Protein AF-0000000080692211 (afdb_homodimer)

Organism: NCBI:txid629263

Nearest PDB structures (foldseek):
  3l2h-assembly1_D  TM=8.563E-01  e=6.854E-12  Acidithiobacillus ferrooxidans ATCC 23270
  3i7d-assembly1_A  TM=8.107E-01  e=9.737E-11  Ruegeria pomeroyi DSS-3
  6a55-assembly1_B  TM=8.257E-01  e=5.007E-07  Candidatus Pelagibacter ubique HTCC1062
  3cew-assembly1_A  TM=8.025E-01  e=4.184E-06  Bacteroides fragilis NCTC 9343
  1rc6-assembly1_A  TM=5.832E-01  e=1.390E-04  Escherichia coli

Structure (mmCIF, N/CA/C/O backbone):
data_AF-0000000080692211-model_v1
#
loop_
_entity.id
_entity.type
_entity.pdbx_description
1 polymer 'Auxin-binding protein, putative'
#
loop_
_atom_site.group_PDB
_atom_site.id
_atom_site.type_symbol
_atom_site.label_atom_id
_atom_site.label_alt_id
_atom_site.label_comp_id
_atom_site.label_asym_id
_atom_site.label_entity_id
_atom_site.label_seq_id
_atom_site.pdbx_PDB_ins_code
_atom_site.Cartn_x
_atom_site.Cartn_y
_atom_site.Cartn_z
_atom_site.occupancy
_atom_site.B_iso_or_equiv
_atom_site.auth_seq_id
_atom_site.auth_comp_id
_atom_site.auth_asym_id
_atom_site.auth_atom_id
_atom_site.pdbx_PDB_model_num
ATOM 1 N N . MET A 1 1 ? 6.441 -4.324 -28.719 1 80.69 1 MET A N 1
ATOM 2 C CA . MET A 1 1 ? 5.27 -4.637 -27.906 1 80.69 1 MET A CA 1
ATOM 3 C C . MET A 1 1 ? 3.992 -4.531 -28.734 1 80.69 1 MET A C 1
ATOM 5 O O . MET A 1 1 ? 3.82 -3.582 -29.5 1 80.69 1 MET A O 1
ATOM 9 N N . ASN A 1 2 ? 3.127 -5.59 -28.719 1 91.44 2 ASN A N 1
ATOM 10 C CA . ASN A 1 2 ? 1.852 -5.543 -29.422 1 91.44 2 ASN A CA 1
ATOM 11 C C . ASN A 1 2 ? 0.869 -4.59 -28.734 1 91.44 2 ASN A C 1
ATOM 13 O O . ASN A 1 2 ? 1.17 -4.031 -27.688 1 91.44 2 ASN A O 1
ATOM 17 N N . GLU A 1 3 ? -0.172 -4.34 -29.406 1 94.38 3 GLU A N 1
ATOM 18 C CA . GLU A 1 3 ? -1.145 -3.354 -28.953 1 94.38 3 GLU A CA 1
ATOM 19 C C . GLU A 1 3 ? -1.708 -3.729 -27.578 1 94.38 3 GLU A C 1
ATOM 21 O O . GLU A 1 3 ? -1.864 -2.869 -26.703 1 94.38 3 GLU A O 1
ATOM 26 N N . ARG A 1 4 ? -2.004 -4.934 -27.422 1 94.88 4 ARG A N 1
ATOM 27 C CA . ARG A 1 4 ? -2.553 -5.402 -26.141 1 94.88 4 ARG A CA 1
ATOM 28 C C . ARG A 1 4 ? -1.554 -5.195 -25.016 1 94.88 4 ARG A C 1
ATOM 30 O O . ARG A 1 4 ? -1.924 -4.738 -23.922 1 94.88 4 ARG A O 1
ATOM 37 N N . ALA A 1 5 ? -0.307 -5.527 -25.203 1 95.69 5 ALA A N 1
ATOM 38 C CA . ALA A 1 5 ? 0.752 -5.332 -24.219 1 95.69 5 ALA A CA 1
ATOM 39 C C . ALA A 1 5 ? 0.902 -3.854 -23.875 1 95.69 5 ALA A C 1
ATOM 41 O O . ALA A 1 5 ? 1.098 -3.508 -22.703 1 95.69 5 ALA A O 1
ATOM 42 N N . ARG A 1 6 ? 0.84 -2.998 -24.859 1 95.62 6 ARG A N 1
ATOM 43 C CA . ARG A 1 6 ? 0.954 -1.563 -24.625 1 95.62 6 ARG A CA 1
ATOM 44 C C . ARG A 1 6 ? -0.213 -1.056 -23.781 1 95.62 6 ARG A C 1
ATOM 46 O O . ARG A 1 6 ? -0.026 -0.227 -22.891 1 95.62 6 ARG A O 1
ATOM 53 N N . GLU A 1 7 ? -1.383 -1.553 -24.094 1 96.56 7 GLU A N 1
ATOM 54 C CA . GLU A 1 7 ? -2.564 -1.175 -23.328 1 96.56 7 GLU A CA 1
ATOM 55 C C . GLU A 1 7 ? -2.438 -1.616 -21.875 1 96.56 7 GLU A C 1
ATOM 57 O O . GLU A 1 7 ? -2.74 -0.848 -20.953 1 96.56 7 GLU A O 1
ATOM 62 N N . LEU A 1 8 ? -1.991 -2.842 -21.672 1 97.62 8 LEU A N 1
ATOM 63 C CA . LEU A 1 8 ? -1.802 -3.352 -20.328 1 97.62 8 LEU A CA 1
ATOM 64 C C . LEU A 1 8 ? -0.76 -2.529 -19.578 1 97.62 8 LEU A C 1
ATOM 66 O O . LEU A 1 8 ? -0.968 -2.168 -18.422 1 97.62 8 LEU A O 1
ATOM 70 N N . ALA A 1 9 ? 0.341 -2.25 -20.234 1 97.81 9 ALA A N 1
ATOM 71 C CA . ALA A 1 9 ? 1.382 -1.437 -19.609 1 97.81 9 ALA A CA 1
ATOM 72 C C . ALA A 1 9 ? 0.839 -0.069 -19.203 1 97.81 9 ALA A C 1
ATOM 74 O O . ALA A 1 9 ? 1.131 0.423 -18.125 1 97.81 9 ALA A O 1
ATOM 75 N N . SER A 1 10 ? 0.05 0.559 -20.047 1 96.88 10 SER A N 1
ATOM 76 C CA . SER A 1 10 ? -0.502 1.881 -19.781 1 96.88 10 SER A CA 1
ATOM 77 C C . SER A 1 10 ? -1.453 1.847 -18.578 1 96.88 10 SER A C 1
ATOM 79 O O . SER A 1 10 ? -1.594 2.84 -17.859 1 96.88 10 SER A O 1
ATOM 81 N N . ARG A 1 11 ? -2.021 0.719 -18.297 1 97.31 11 ARG A N 1
ATOM 82 C CA . ARG A 1 11 ? -3.02 0.608 -17.234 1 97.31 11 ARG A CA 1
ATOM 83 C C . ARG A 1 11 ? -2.379 0.169 -15.922 1 97.31 11 ARG A C 1
ATOM 85 O O . ARG A 1 11 ? -2.943 0.385 -14.852 1 97.31 11 ARG A O 1
ATOM 92 N N . LEU A 1 12 ? -1.167 -0.413 -16.031 1 98.62 12 LEU A N 1
ATOM 93 C CA . LEU A 1 12 ? -0.733 -1.138 -14.836 1 98.62 12 LEU A CA 1
ATOM 94 C C . LEU A 1 12 ? 0.615 -0.62 -14.344 1 98.62 12 LEU A C 1
ATOM 96 O O . LEU A 1 12 ? 1.022 -0.907 -13.219 1 98.62 12 LEU A O 1
ATOM 100 N N . ILE A 1 13 ? 1.346 0.118 -15.203 1 98.69 13 ILE A N 1
ATOM 101 C CA . ILE A 1 13 ? 2.729 0.421 -14.852 1 98.69 13 ILE A CA 1
ATOM 102 C C . ILE A 1 13 ? 2.961 1.929 -14.914 1 98.69 13 ILE A C 1
ATOM 104 O O . ILE A 1 13 ? 2.586 2.58 -15.891 1 98.69 13 ILE A O 1
ATOM 108 N N . ARG A 1 14 ? 3.514 2.471 -13.859 1 98.69 14 ARG A N 1
ATOM 109 C CA . ARG A 1 14 ? 4.09 3.811 -13.812 1 98.69 14 ARG A CA 1
ATOM 110 C C . ARG A 1 14 ? 5.527 3.775 -13.305 1 98.69 14 ARG A C 1
ATOM 112 O O . ARG A 1 14 ? 5.875 2.936 -12.477 1 98.69 14 ARG A O 1
ATOM 119 N N . ASN A 1 15 ? 6.336 4.652 -13.773 1 98.75 15 ASN A N 1
ATOM 120 C CA . ASN A 1 15 ? 7.711 4.75 -13.289 1 98.75 15 ASN A CA 1
ATOM 121 C C . ASN A 1 15 ? 7.945 6.055 -12.531 1 98.75 15 ASN A C 1
ATOM 123 O O . ASN A 1 15 ? 7.805 7.141 -13.094 1 98.75 15 ASN A O 1
ATOM 127 N N . PHE A 1 16 ? 8.398 5.945 -11.219 1 98.44 16 PHE A N 1
ATOM 128 C CA . PHE A 1 16 ? 8.477 7.137 -10.383 1 98.44 16 PHE A CA 1
ATOM 129 C C . PHE A 1 16 ? 9.719 7.953 -10.719 1 98.44 16 PHE A C 1
ATOM 131 O O . PHE A 1 16 ? 9.852 9.094 -10.273 1 98.44 16 PHE A O 1
ATOM 138 N N . ASN A 1 17 ? 10.617 7.422 -11.5 1 97.94 17 ASN A N 1
ATOM 139 C CA . ASN A 1 17 ? 11.758 8.203 -11.969 1 97.94 17 ASN A CA 1
ATOM 140 C C . ASN A 1 17 ? 11.398 9.016 -13.219 1 97.94 17 ASN A C 1
ATOM 142 O O . ASN A 1 17 ? 12.125 9.938 -13.586 1 97.94 17 ASN A O 1
ATOM 146 N N . GLU A 1 18 ? 10.305 8.641 -13.859 1 97.5 18 GLU A N 1
ATOM 147 C CA . GLU A 1 18 ? 10.008 9.234 -15.156 1 97.5 18 GLU A CA 1
ATOM 148 C C . GLU A 1 18 ? 8.742 10.078 -15.102 1 97.5 18 GLU A C 1
ATOM 150 O O . GLU A 1 18 ? 8.469 10.859 -16.016 1 97.5 18 GLU A O 1
ATOM 155 N N . ALA A 1 19 ? 8 9.922 -14.023 1 97.31 19 ALA A N 1
ATOM 156 C CA . ALA A 1 19 ? 6.754 10.672 -13.906 1 97.31 19 ALA A CA 1
ATOM 157 C C . ALA A 1 19 ? 7.016 12.172 -13.836 1 97.31 19 ALA A C 1
ATOM 159 O O . ALA A 1 19 ? 7.895 12.617 -13.094 1 97.31 19 ALA A O 1
ATOM 160 N N . PRO A 1 20 ? 6.273 12.938 -14.609 1 97.44 20 PRO A N 1
ATOM 161 C CA . PRO A 1 20 ? 6.434 14.391 -14.492 1 97.44 20 PRO A CA 1
ATOM 162 C C . PRO A 1 20 ? 6.031 14.922 -13.125 1 97.44 20 PRO A C 1
ATOM 164 O O . PRO A 1 20 ? 4.914 14.664 -12.656 1 97.44 20 PRO A O 1
ATOM 167 N N . LEU A 1 21 ? 6.906 15.68 -12.562 1 98.19 21 LEU A N 1
ATOM 168 C CA . LEU A 1 21 ? 6.672 16.172 -11.211 1 98.19 21 LEU A CA 1
ATOM 169 C C . LEU A 1 21 ? 6.105 17.594 -11.242 1 98.19 21 LEU A C 1
ATOM 171 O O . LEU A 1 21 ? 6.523 18.406 -12.062 1 98.19 21 LEU A O 1
ATOM 175 N N . GLU A 1 22 ? 5.172 17.828 -10.398 1 98.12 22 GLU A N 1
ATOM 176 C CA . GLU A 1 22 ? 4.688 19.188 -10.156 1 98.12 22 GLU A CA 1
ATOM 177 C C . GLU A 1 22 ? 5.348 19.797 -8.922 1 98.12 22 GLU A C 1
ATOM 179 O O . GLU A 1 22 ? 5.32 19.203 -7.84 1 98.12 22 GLU A O 1
ATOM 184 N N . HIS A 1 23 ? 5.914 20.953 -9.094 1 98.31 23 HIS A N 1
ATOM 185 C CA . HIS A 1 23 ? 6.645 21.641 -8.031 1 98.31 23 HIS A CA 1
ATOM 186 C C . HIS A 1 23 ? 5.738 22.609 -7.281 1 98.31 23 HIS A C 1
ATOM 188 O O . HIS A 1 23 ? 5.062 23.438 -7.898 1 98.31 23 HIS A O 1
ATOM 194 N N . GLU A 1 24 ? 5.66 22.5 -6.023 1 97.69 24 GLU A N 1
ATOM 195 C CA . GLU A 1 24 ? 4.848 23.375 -5.184 1 97.69 24 GLU A CA 1
ATOM 196 C C . GLU A 1 24 ? 5.68 24 -4.07 1 97.69 24 GLU A C 1
ATOM 198 O O . GLU A 1 24 ? 6.465 23.312 -3.41 1 97.69 24 GLU A O 1
ATOM 203 N N . VAL A 1 25 ? 5.516 25.297 -3.854 1 98.06 25 VAL A N 1
ATOM 204 C CA . VAL A 1 25 ? 6.191 26.031 -2.787 1 98.06 25 VAL A CA 1
ATOM 205 C C . VAL A 1 25 ? 5.172 26.844 -1.993 1 98.06 25 VAL A C 1
ATOM 207 O O . VAL A 1 25 ? 4.332 27.547 -2.574 1 98.06 25 VAL A O 1
ATOM 210 N N . ARG A 1 26 ? 5.168 26.688 -0.782 1 97.06 26 ARG A N 1
ATOM 211 C CA . ARG A 1 26 ? 4.473 27.547 0.177 1 97.06 26 ARG A CA 1
ATOM 212 C C . ARG A 1 26 ? 5.395 27.953 1.322 1 97.06 26 ARG A C 1
ATOM 214 O O . ARG A 1 26 ? 5.414 27.297 2.371 1 97.06 26 ARG A O 1
ATOM 221 N N . GLU A 1 27 ? 6.02 29.062 1.184 1 96 27 GLU A N 1
ATOM 222 C CA . GLU A 1 27 ? 7.012 29.516 2.154 1 96 27 GLU A CA 1
ATOM 223 C C . GLU A 1 27 ? 6.371 29.781 3.516 1 96 27 GLU A C 1
ATOM 225 O O . GLU A 1 27 ? 5.207 30.172 3.594 1 96 27 GLU A O 1
ATOM 230 N N . PRO A 1 28 ? 7.086 29.453 4.594 1 96.94 28 PRO A N 1
ATOM 231 C CA . PRO A 1 28 ? 8.508 29.109 4.648 1 96.94 28 PRO A CA 1
ATOM 232 C C . PRO A 1 28 ? 8.75 27.609 4.781 1 96.94 28 PRO A C 1
ATOM 234 O O . PRO A 1 28 ? 9.883 27.141 4.613 1 96.94 28 PRO A O 1
ATOM 237 N N . LEU A 1 29 ? 7.777 26.812 4.91 1 97.62 29 LEU A N 1
ATOM 238 C CA . LEU A 1 29 ? 8.055 25.484 5.445 1 97.62 29 LEU A CA 1
ATOM 239 C C . LEU A 1 29 ? 7.758 24.406 4.41 1 97.62 29 LEU A C 1
ATOM 241 O O . LEU A 1 29 ? 8.164 23.266 4.57 1 97.62 29 LEU A O 1
ATOM 245 N N . TYR A 1 30 ? 7.117 24.797 3.322 1 98.25 30 TYR A N 1
ATOM 246 C CA . TYR A 1 30 ? 6.668 23.75 2.406 1 98.25 30 TYR A CA 1
ATOM 247 C C . TYR A 1 30 ? 7.293 23.938 1.028 1 98.25 30 TYR A C 1
ATOM 249 O O . TYR A 1 30 ? 7.266 25.031 0.464 1 98.25 30 TYR A O 1
ATOM 257 N N . GLU A 1 31 ? 7.863 22.891 0.549 1 98.69 31 GLU A N 1
ATOM 258 C CA . GLU A 1 31 ? 8.422 22.828 -0.8 1 98.69 31 GLU A CA 1
ATOM 259 C C . GLU A 1 31 ? 8.672 21.375 -1.231 1 98.69 31 GLU A C 1
ATOM 261 O O . GLU A 1 31 ? 9.445 20.672 -0.594 1 98.69 31 GLU A O 1
ATOM 266 N N . SER A 1 32 ? 7.977 20.984 -2.258 1 98.5 32 SER A N 1
ATOM 267 C CA . SER A 1 32 ? 8.141 19.609 -2.758 1 98.5 32 SER A CA 1
ATOM 268 C C . SER A 1 32 ? 7.777 19.531 -4.238 1 98.5 32 SER A C 1
ATOM 270 O O . SER A 1 32 ? 7.141 20.422 -4.785 1 98.5 32 SER A O 1
ATOM 272 N N . SER A 1 33 ? 8.336 18.562 -4.887 1 98.69 33 SER A N 1
ATOM 273 C CA . SER A 1 33 ? 7.91 18.109 -6.207 1 98.69 33 SER A CA 1
ATOM 274 C C . SER A 1 33 ? 7.266 16.734 -6.141 1 98.69 33 SER A C 1
ATOM 276 O O . SER A 1 33 ? 7.805 15.82 -5.512 1 98.69 33 SER A O 1
ATOM 278 N N . ALA A 1 34 ? 6.09 16.641 -6.781 1 98.5 34 ALA A N 1
ATOM 279 C CA . ALA A 1 34 ? 5.371 15.383 -6.605 1 98.5 34 ALA A CA 1
ATOM 280 C C . ALA A 1 34 ? 4.609 15.008 -7.875 1 98.5 34 ALA A C 1
ATOM 282 O O . ALA A 1 34 ? 4.402 15.844 -8.758 1 98.5 34 ALA A O 1
ATOM 283 N N . ALA A 1 35 ? 4.27 13.734 -8.016 1 98.31 35 ALA A N 1
ATOM 284 C CA . ALA A 1 35 ? 3.41 13.188 -9.062 1 98.31 35 ALA A CA 1
ATOM 285 C C . ALA A 1 35 ? 2.535 12.062 -8.523 1 98.31 35 ALA A C 1
ATOM 287 O O . ALA A 1 35 ? 3.002 11.219 -7.758 1 98.31 35 ALA A O 1
ATOM 288 N N . ARG A 1 36 ? 1.26 12.141 -8.898 1 96.44 36 ARG A N 1
ATOM 289 C CA . ARG A 1 36 ? 0.382 11.008 -8.641 1 96.44 36 ARG A CA 1
ATOM 290 C C . ARG A 1 36 ? 0.628 9.883 -9.641 1 96.44 36 ARG A C 1
ATOM 292 O O . ARG A 1 36 ? 0.638 10.117 -10.852 1 96.44 36 ARG A O 1
ATOM 299 N N . LEU A 1 37 ? 0.818 8.664 -9.156 1 97.75 37 LEU A N 1
ATOM 300 C CA . LEU A 1 37 ? 1.155 7.543 -10.031 1 97.75 37 LEU A CA 1
ATOM 301 C C . LEU A 1 37 ? -0.071 6.68 -10.312 1 97.75 37 LEU A C 1
ATOM 303 O O . LEU A 1 37 ? -0.217 6.137 -11.406 1 97.75 37 LEU A O 1
ATOM 307 N N . GLY A 1 38 ? -0.911 6.562 -9.367 1 95.38 38 GLY A N 1
ATOM 308 C CA . GLY A 1 38 ? -2.025 5.637 -9.477 1 95.38 38 GLY A CA 1
ATOM 309 C C . GLY A 1 38 ? -3.156 6.156 -10.344 1 95.38 38 GLY A C 1
ATOM 310 O O . GLY A 1 38 ? -3.984 5.383 -10.828 1 95.38 38 GLY A O 1
ATOM 311 N N . THR A 1 39 ? -3.25 7.5 -10.492 1 91.56 39 THR A N 1
ATOM 312 C CA . THR A 1 39 ? -4.348 8.086 -11.25 1 91.56 39 THR A CA 1
ATOM 313 C C . THR A 1 39 ? -4.324 7.609 -12.703 1 91.56 39 THR A C 1
ATOM 315 O O . THR A 1 39 ? -3.273 7.625 -13.344 1 91.56 39 THR A O 1
ATOM 318 N N . GLY A 1 40 ? -5.488 7.148 -13.188 1 92.38 40 GLY A N 1
ATOM 319 C CA . GLY A 1 40 ? -5.605 6.703 -14.562 1 92.38 40 GLY A CA 1
ATOM 320 C C . GLY A 1 40 ? -5.242 5.242 -14.75 1 92.38 40 GLY A C 1
ATOM 321 O O . GLY A 1 40 ? -5.371 4.703 -15.852 1 92.38 40 GLY A O 1
ATOM 322 N N . THR A 1 41 ? -4.727 4.602 -13.75 1 96 41 THR A N 1
ATOM 323 C CA . THR A 1 41 ? -4.43 3.176 -13.828 1 96 41 THR A CA 1
ATOM 324 C C . THR A 1 41 ? -5.664 2.348 -13.484 1 96 41 THR A C 1
ATOM 326 O O . THR A 1 41 ? -6.723 2.898 -13.18 1 96 41 THR A O 1
ATOM 329 N N . ALA A 1 42 ? -5.461 1.021 -13.43 1 96.38 42 ALA A N 1
ATOM 330 C CA . ALA A 1 42 ? -6.543 0.098 -13.102 1 96.38 42 ALA A CA 1
ATOM 331 C C . ALA A 1 42 ? -6.695 -0.052 -11.594 1 96.38 42 ALA A C 1
ATOM 333 O O . ALA A 1 42 ? -7.582 -0.769 -11.117 1 96.38 42 ALA A O 1
ATOM 334 N N . ALA A 1 43 ? -5.836 0.603 -10.844 1 96 43 ALA A N 1
ATOM 335 C CA . ALA A 1 43 ? -5.871 0.494 -9.391 1 96 43 ALA A CA 1
ATOM 336 C C . ALA A 1 43 ? -7.23 0.92 -8.836 1 96 43 ALA A C 1
ATOM 338 O O . ALA A 1 43 ? -7.816 1.898 -9.305 1 96 43 ALA A O 1
ATOM 339 N N . GLN A 1 44 ? -7.688 0.214 -7.812 1 96.06 44 GLN A N 1
ATOM 340 C CA . GLN A 1 44 ? -8.984 0.507 -7.223 1 96.06 44 GLN A CA 1
ATOM 341 C C . GLN A 1 44 ? -8.859 0.794 -5.727 1 96.06 44 GLN A C 1
ATOM 343 O O . GLN A 1 44 ? -9.555 1.662 -5.195 1 96.06 44 GLN A O 1
ATOM 348 N N . LYS A 1 45 ? -7.977 0.105 -5.047 1 97.5 45 LYS A N 1
ATOM 349 C CA . LYS A 1 45 ? -7.941 0.148 -3.588 1 97.5 45 LYS A CA 1
ATOM 350 C C . LYS A 1 45 ? -6.648 0.783 -3.086 1 97.5 45 LYS A C 1
ATOM 352 O O . LYS A 1 45 ? -6.566 1.209 -1.933 1 97.5 45 LYS A O 1
ATOM 357 N N . LEU A 1 46 ? -5.621 0.781 -3.951 1 98.25 46 LEU A N 1
ATOM 358 C CA . LEU A 1 46 ? -4.32 1.325 -3.58 1 98.25 46 LEU A CA 1
ATOM 359 C C . LEU A 1 46 ? -3.971 2.537 -4.438 1 98.25 46 LEU A C 1
ATOM 361 O O . LEU A 1 46 ? -4.148 2.51 -5.656 1 98.25 46 LEU A O 1
ATOM 365 N N . GLY A 1 47 ? -3.537 3.568 -3.811 1 97.06 47 GLY A N 1
ATOM 366 C CA . GLY A 1 47 ? -2.943 4.711 -4.484 1 97.06 47 GLY A CA 1
ATOM 367 C C . GLY A 1 47 ? -1.476 4.902 -4.156 1 97.06 47 GLY A C 1
ATOM 368 O O . GLY A 1 47 ? -0.988 4.387 -3.148 1 97.06 47 GLY A O 1
ATOM 369 N N . ALA A 1 48 ? -0.764 5.6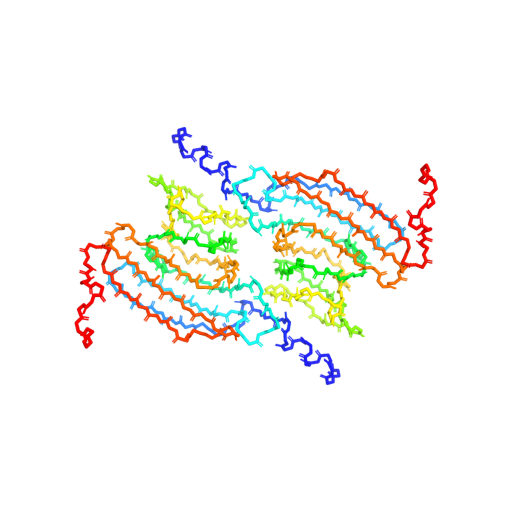48 -5.031 1 98.38 48 ALA A N 1
ATOM 370 C CA . ALA A 1 48 ? 0.649 5.941 -4.809 1 98.38 48 ALA A CA 1
ATOM 371 C C . ALA A 1 48 ? 1.04 7.273 -5.449 1 98.38 48 ALA A C 1
ATOM 373 O O . ALA A 1 48 ? 0.51 7.641 -6.5 1 98.38 48 ALA A O 1
ATOM 374 N N . SER A 1 49 ? 1.928 7.914 -4.84 1 98.38 49 SER A N 1
ATOM 375 C CA . SER A 1 49 ? 2.578 9.102 -5.387 1 98.38 49 SER A CA 1
ATOM 376 C C . SER A 1 49 ? 4.066 9.125 -5.047 1 98.38 49 SER A C 1
ATOM 378 O O . SER A 1 49 ? 4.504 8.438 -4.121 1 98.38 49 SER A O 1
ATOM 380 N N . ILE 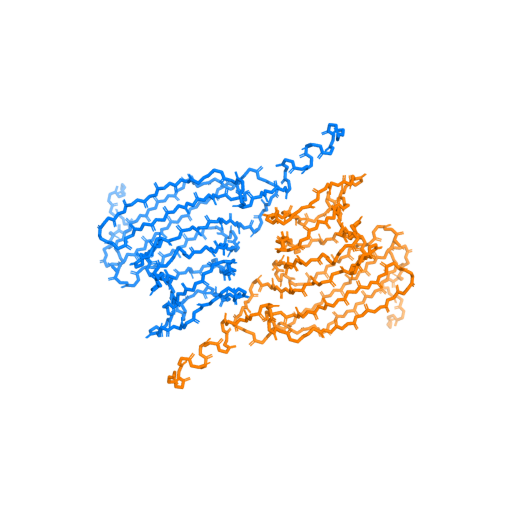A 1 50 ? 4.801 9.844 -5.859 1 98.81 50 ILE A N 1
ATOM 381 C CA . ILE A 1 50 ? 6.203 10.125 -5.562 1 98.81 50 ILE A CA 1
ATOM 382 C C . ILE A 1 50 ? 6.355 11.57 -5.113 1 98.81 50 ILE A C 1
ATOM 384 O O . ILE A 1 50 ? 5.766 12.477 -5.707 1 98.81 50 ILE A O 1
ATOM 388 N N . ASP A 1 51 ? 7.09 11.727 -4.035 1 98.69 51 ASP A N 1
ATOM 389 C CA . ASP A 1 51 ? 7.379 13.055 -3.496 1 98.69 51 ASP A CA 1
ATOM 390 C C . ASP A 1 51 ? 8.883 13.273 -3.354 1 98.69 51 ASP A C 1
ATOM 392 O O . ASP A 1 51 ? 9.602 12.398 -2.869 1 98.69 51 ASP A O 1
ATOM 396 N N . VAL A 1 52 ? 9.328 14.391 -3.76 1 98.88 52 VAL A N 1
ATOM 397 C CA . VAL A 1 52 ? 10.68 14.875 -3.502 1 98.88 52 VAL A CA 1
ATOM 398 C C . VAL A 1 52 ? 10.617 16.156 -2.682 1 98.88 52 VAL A C 1
ATOM 400 O O . VAL A 1 52 ? 10.125 17.188 -3.16 1 98.88 52 VAL A O 1
ATOM 403 N N . VAL A 1 53 ? 11.109 16.109 -1.496 1 98.88 53 VAL A N 1
ATOM 404 C CA . VAL A 1 53 ? 10.992 17.219 -0.559 1 98.88 53 VAL A CA 1
ATOM 405 C C . VAL A 1 53 ? 12.328 17.938 -0.439 1 98.88 53 VAL A C 1
ATOM 407 O O . VAL A 1 53 ? 13.367 17.312 -0.222 1 98.88 53 VAL A O 1
ATOM 410 N N . ALA A 1 54 ? 12.328 19.234 -0.517 1 98.81 54 ALA A N 1
ATOM 411 C CA . ALA A 1 54 ? 13.539 20.047 -0.437 1 98.81 54 ALA A CA 1
ATOM 412 C C . ALA A 1 54 ? 14.109 20.047 0.979 1 98.81 54 ALA A C 1
ATOM 414 O O . ALA A 1 54 ? 13.383 19.781 1.945 1 98.81 54 ALA A O 1
ATOM 415 N N . PRO A 1 55 ? 15.43 20.359 1.105 1 98.69 55 PRO A N 1
ATOM 416 C CA . PRO A 1 55 ? 16.062 20.438 2.428 1 98.69 55 PRO A CA 1
ATOM 417 C C . PRO A 1 55 ? 15.336 21.391 3.369 1 98.69 55 PRO A C 1
ATOM 419 O O . PRO A 1 55 ? 15.023 22.531 2.98 1 98.69 55 PRO A O 1
ATOM 422 N N . GLY A 1 56 ? 15.047 20.891 4.559 1 98.5 56 GLY A N 1
ATOM 423 C CA . GLY A 1 56 ? 14.445 21.719 5.59 1 98.5 56 GLY A CA 1
ATOM 424 C C . GLY A 1 56 ? 12.945 21.891 5.414 1 98.5 56 GLY A C 1
ATOM 425 O O . GLY A 1 56 ? 12.32 22.672 6.137 1 98.5 56 GLY A O 1
ATOM 426 N N . LYS A 1 57 ? 12.367 21.188 4.465 1 98.81 57 LYS A N 1
ATOM 427 C CA . LYS A 1 57 ? 10.977 21.453 4.102 1 98.81 57 LYS A CA 1
ATOM 428 C C . LYS A 1 57 ? 10.094 20.234 4.363 1 98.81 57 LYS A C 1
ATOM 430 O O . LYS A 1 57 ? 10.57 19.203 4.859 1 98.81 57 LYS A O 1
ATOM 435 N N . ARG A 1 58 ? 8.82 20.438 4.227 1 98.25 58 ARG A N 1
ATOM 436 C CA . ARG A 1 58 ? 7.805 19.391 4.266 1 98.25 58 ARG A CA 1
ATOM 437 C C . ARG A 1 58 ? 6.934 19.438 3.016 1 98.25 58 ARG A C 1
ATOM 439 O O . ARG A 1 58 ? 6.934 20.422 2.279 1 98.25 58 ARG A O 1
ATOM 446 N N . SER A 1 59 ? 6.242 18.344 2.803 1 97 59 SER A N 1
ATOM 447 C CA . SER A 1 59 ? 5.34 18.312 1.658 1 97 59 SER A CA 1
ATOM 448 C C . SER A 1 59 ? 3.893 18.531 2.09 1 97 59 SER A C 1
ATOM 450 O O . SER A 1 59 ? 3.045 18.906 1.275 1 97 59 SER A O 1
ATOM 452 N N . CYS A 1 60 ? 3.518 18.281 3.346 1 97.06 60 CYS A N 1
ATOM 453 C CA . CYS A 1 60 ? 2.145 18.406 3.82 1 97.06 60 CYS A CA 1
ATOM 454 C C . CYS A 1 60 ? 2.109 18.75 5.305 1 97.06 60 CYS A C 1
ATOM 456 O O . CYS A 1 60 ? 3.105 18.562 6.012 1 97.06 60 CYS A O 1
ATOM 458 N N . PRO A 1 61 ? 1.01 19.219 5.797 1 98 61 PRO A N 1
ATOM 459 C CA . PRO A 1 61 ? 0.888 19.516 7.23 1 98 61 PRO A CA 1
ATOM 460 C C . PRO A 1 61 ? 0.813 18.25 8.078 1 98 61 PRO A C 1
ATOM 462 O O . PRO A 1 61 ? 0.51 17.172 7.566 1 98 61 PRO A O 1
ATOM 465 N N . TYR A 1 62 ? 1.163 18.406 9.32 1 98.5 62 TYR A N 1
ATOM 466 C CA . TYR A 1 62 ? 0.956 17.359 10.32 1 98.5 62 TYR A CA 1
ATOM 467 C C . TYR A 1 62 ? -0.51 16.953 10.375 1 98.5 62 TYR A C 1
ATOM 469 O O . TYR A 1 62 ? -1.396 17.797 10.516 1 98.5 62 TYR A O 1
ATOM 477 N N . HIS A 1 63 ? -0.798 15.539 10.258 1 98.81 63 HIS A N 1
ATOM 478 C CA . HIS A 1 63 ? -2.195 15.141 10.109 1 98.81 63 HIS A CA 1
ATOM 479 C C . HIS A 1 63 ? -2.396 13.672 10.461 1 98.81 63 HIS A C 1
ATOM 481 O O . HIS A 1 63 ? -1.428 12.953 10.719 1 98.81 63 HIS A O 1
ATOM 487 N N . PHE A 1 64 ? -3.615 13.297 10.562 1 98.69 64 PHE A N 1
ATOM 488 C CA . PHE A 1 64 ? -4.008 11.891 10.562 1 98.69 64 PHE A CA 1
ATOM 489 C C . PHE A 1 64 ? -5.293 11.688 9.766 1 98.69 64 PHE A C 1
ATOM 491 O O . PHE A 1 64 ? -6.074 12.625 9.594 1 98.69 64 PHE A O 1
ATOM 498 N N . HIS A 1 65 ? -5.398 10.516 9.242 1 98.69 65 HIS A N 1
ATOM 499 C CA . HIS A 1 65 ? -6.566 10.094 8.477 1 98.69 65 HIS A CA 1
ATOM 500 C C . HIS A 1 65 ? -7.527 9.289 9.352 1 98.69 65 HIS A C 1
ATOM 502 O O . HIS A 1 65 ? -7.094 8.508 10.203 1 98.69 65 HIS A O 1
ATOM 508 N N . HIS A 1 66 ? -8.828 9.414 9.086 1 98.5 66 HIS A N 1
ATOM 509 C CA . HIS A 1 66 ? -9.781 8.656 9.898 1 98.5 66 HIS A CA 1
ATOM 510 C C . HIS A 1 66 ? -10 7.262 9.32 1 98.5 66 HIS A C 1
ATOM 512 O O . HIS A 1 66 ? -10.281 6.32 10.062 1 98.5 66 HIS A O 1
ATOM 518 N N . VAL A 1 67 ? -9.859 7.125 7.996 1 98.31 67 VAL A N 1
ATOM 519 C CA . VAL A 1 67 ? -10.211 5.824 7.43 1 98.31 67 VAL A CA 1
ATOM 520 C C . VAL A 1 67 ? -9.031 5.281 6.617 1 98.31 67 VAL A C 1
ATOM 522 O O . VAL A 1 67 ? -8.695 4.102 6.719 1 98.31 67 VAL A O 1
ATOM 525 N N . GLN A 1 68 ? -8.344 6.074 5.84 1 98.44 68 GLN A N 1
ATOM 526 C CA . GLN A 1 68 ? -7.262 5.613 4.977 1 98.44 68 GLN A CA 1
ATOM 527 C C . GLN A 1 68 ? -6.012 5.289 5.785 1 98.44 68 GLN A C 1
ATOM 529 O O . GLN A 1 68 ? -5.66 6.02 6.715 1 98.44 68 GLN A O 1
ATOM 534 N N . GLU A 1 69 ? -5.434 4.164 5.562 1 98.75 69 GLU A N 1
ATOM 535 C CA . GLU A 1 69 ? -4.113 3.826 6.078 1 98.75 69 GLU A CA 1
ATOM 536 C C . GLU A 1 69 ? -3.021 4.168 5.062 1 98.75 69 GLU A C 1
ATOM 538 O O . GLU A 1 69 ? -3.219 4.008 3.857 1 98.75 69 GLU A O 1
ATOM 543 N N . GLU A 1 70 ? -1.858 4.621 5.59 1 98.75 70 GLU A N 1
ATOM 544 C CA . GLU A 1 70 ? -0.775 5.059 4.715 1 98.75 70 GLU A CA 1
ATOM 545 C C . GLU A 1 70 ? 0.502 4.27 4.98 1 98.75 70 GLU A C 1
ATOM 547 O O . GLU A 1 70 ? 0.69 3.732 6.074 1 98.75 70 GLU A O 1
ATOM 552 N N . MET A 1 71 ? 1.279 4.164 3.982 1 98.88 71 MET A N 1
ATOM 553 C CA . MET A 1 71 ? 2.619 3.582 3.99 1 98.88 71 MET A CA 1
ATOM 554 C C . MET A 1 71 ? 3.59 4.445 3.189 1 98.88 71 MET A C 1
ATOM 556 O O . MET A 1 71 ? 3.252 4.926 2.107 1 98.88 71 MET A O 1
ATOM 560 N N . PHE A 1 72 ? 4.77 4.707 3.746 1 98.88 72 PHE A N 1
ATOM 561 C CA . PHE A 1 72 ? 5.785 5.465 3.025 1 98.88 72 PHE A CA 1
ATOM 562 C C . PHE A 1 72 ? 7.031 4.617 2.803 1 98.88 72 PHE A C 1
ATOM 564 O O . PHE A 1 72 ? 7.488 3.92 3.713 1 98.88 72 PHE A O 1
ATOM 571 N N . VAL A 1 73 ? 7.535 4.625 1.646 1 98.94 73 VAL A N 1
ATOM 572 C CA . VAL A 1 73 ? 8.797 3.975 1.312 1 98.94 73 VAL A CA 1
ATOM 573 C C . VAL A 1 73 ? 9.859 5.031 1.014 1 98.94 73 VAL A C 1
ATOM 575 O O . VAL A 1 73 ? 9.758 5.754 0.021 1 98.94 73 VAL A O 1
ATOM 578 N N . ILE A 1 74 ? 10.891 5.082 1.829 1 98.88 74 ILE A N 1
ATOM 579 C CA . ILE A 1 74 ? 11.977 6.031 1.587 1 98.88 74 ILE A CA 1
ATOM 580 C C . ILE A 1 74 ? 12.906 5.488 0.502 1 98.88 74 ILE A C 1
ATOM 582 O O . ILE A 1 74 ? 13.625 4.516 0.725 1 98.88 74 ILE A O 1
ATOM 586 N N . ILE A 1 75 ? 12.867 6.125 -0.594 1 98.56 75 ILE A N 1
ATOM 587 C CA . ILE A 1 75 ? 13.602 5.684 -1.774 1 98.56 75 ILE A CA 1
ATOM 588 C C . ILE A 1 75 ? 15.031 6.219 -1.725 1 98.56 75 ILE A C 1
ATOM 590 O O . ILE A 1 75 ? 15.977 5.52 -2.104 1 98.56 75 ILE A O 1
ATOM 594 N N . GLU A 1 76 ? 15.18 7.5 -1.358 1 98.56 76 GLU A N 1
ATOM 595 C CA . GLU A 1 76 ? 16.469 8.18 -1.338 1 98.56 76 GLU A CA 1
ATOM 596 C C . GLU A 1 76 ? 16.5 9.281 -0.289 1 98.56 76 GLU A C 1
ATOM 598 O O . GLU A 1 76 ? 15.555 10.078 -0.193 1 98.56 76 GLU A O 1
ATOM 603 N N . GLY A 1 77 ? 17.625 9.312 0.45 1 98.62 77 GLY A N 1
ATOM 604 C CA . GLY A 1 77 ? 17.828 10.398 1.399 1 98.62 77 GLY A CA 1
ATOM 605 C C . GLY A 1 77 ? 17.516 10 2.83 1 98.62 77 GLY A C 1
ATOM 606 O O . GLY A 1 77 ? 17.5 8.812 3.164 1 98.62 77 GLY A O 1
ATOM 607 N N . GLU A 1 78 ? 17.5 11.008 3.695 1 98.75 78 GLU A N 1
ATOM 608 C CA . GLU A 1 78 ? 17.188 10.867 5.117 1 98.75 78 GLU A CA 1
ATOM 609 C C . GLU A 1 78 ? 16.359 12.047 5.621 1 98.75 78 GLU A C 1
ATOM 611 O O . GLU A 1 78 ? 16.25 13.07 4.938 1 98.75 78 GLU A O 1
ATOM 616 N N . GLY A 1 79 ? 15.812 11.891 6.773 1 98.69 79 GLY A N 1
ATOM 617 C CA . GLY A 1 79 ? 15.008 12.914 7.418 1 98.69 79 GLY A CA 1
ATOM 618 C C . GLY A 1 79 ? 14.406 12.461 8.734 1 98.69 79 GLY A C 1
ATOM 619 O O . GLY A 1 79 ? 15.055 11.758 9.508 1 98.69 79 GLY A O 1
ATOM 620 N N . SER A 1 80 ? 13.156 13.023 8.953 1 98.81 80 SER A N 1
ATOM 621 C CA . SER A 1 80 ? 12.484 12.688 10.203 1 98.81 80 SER A CA 1
ATOM 622 C C . SER A 1 80 ? 10.992 12.453 9.984 1 98.81 80 SER A C 1
ATOM 624 O O . SER A 1 80 ? 10.367 13.148 9.188 1 98.81 80 SER A O 1
ATOM 626 N N . LEU A 1 81 ? 10.531 11.461 10.711 1 98.88 81 LEU A N 1
ATOM 627 C CA . LEU A 1 81 ? 9.094 11.273 10.898 1 98.88 81 LEU A CA 1
ATOM 628 C C . LEU A 1 81 ? 8.633 11.883 12.219 1 98.88 81 LEU A C 1
ATOM 630 O O . LEU A 1 81 ? 9.016 11.406 13.289 1 98.88 81 LEU A O 1
ATOM 634 N N . ARG A 1 82 ? 7.887 12.953 12.062 1 98.75 82 ARG A N 1
ATOM 635 C CA . ARG A 1 82 ? 7.145 13.438 13.219 1 98.75 82 ARG A CA 1
ATOM 636 C C . ARG A 1 82 ? 5.879 12.625 13.438 1 98.75 82 ARG A C 1
ATOM 638 O O . ARG A 1 82 ? 4.984 12.617 12.594 1 98.75 82 ARG A O 1
ATOM 645 N N . VAL A 1 83 ? 5.855 11.938 14.617 1 98.69 83 VAL A N 1
ATOM 646 C CA . VAL A 1 83 ? 4.711 11.055 14.82 1 98.69 83 VAL A CA 1
ATOM 647 C C . VAL A 1 83 ? 4.395 10.953 16.312 1 98.69 83 VAL A C 1
ATOM 649 O O . VAL A 1 83 ? 5.293 10.719 17.125 1 98.69 83 VAL A O 1
ATOM 652 N N . ALA A 1 84 ? 3.115 11.234 16.594 1 97.69 84 ALA A N 1
ATOM 653 C CA . ALA A 1 84 ? 2.605 11.055 17.953 1 97.69 84 ALA A CA 1
ATOM 654 C C . ALA A 1 84 ? 3.488 11.781 18.969 1 97.69 84 ALA A C 1
ATOM 656 O O . ALA A 1 84 ? 3.852 11.211 20 1 97.69 84 ALA A O 1
ATOM 657 N N . GLY A 1 85 ? 3.938 12.859 18.516 1 94.69 85 GLY A N 1
ATOM 658 C CA . GLY A 1 85 ? 4.633 13.734 19.453 1 94.69 85 GLY A CA 1
ATOM 659 C C . GLY A 1 85 ? 6.133 13.508 19.469 1 94.69 85 GLY A C 1
ATOM 660 O O . GLY A 1 85 ? 6.855 14.164 20.234 1 94.69 85 GLY A O 1
ATOM 661 N N . GLU A 1 86 ? 6.617 12.578 18.656 1 97.88 86 GLU A N 1
ATOM 662 C CA . GLU A 1 86 ? 8.047 12.273 18.609 1 97.88 86 GLU A CA 1
ATOM 663 C C . GLU A 1 86 ? 8.609 12.539 17.219 1 97.88 86 GLU A C 1
ATOM 665 O O . GLU A 1 86 ? 7.863 12.625 16.25 1 97.88 86 GLU A O 1
ATOM 670 N N . MET A 1 87 ? 9.922 12.734 17.219 1 98.06 87 MET A N 1
ATOM 671 C CA . MET A 1 87 ? 10.68 12.797 15.977 1 98.06 87 MET A CA 1
ATOM 672 C C . MET A 1 87 ? 11.547 11.555 15.797 1 98.06 87 MET A C 1
ATOM 674 O O . MET A 1 87 ? 12.445 11.305 16.594 1 98.06 87 MET A O 1
ATOM 678 N N . LEU A 1 88 ? 11.281 10.812 14.797 1 98.62 88 LEU A N 1
ATOM 679 C CA . LEU A 1 88 ? 12.031 9.594 14.516 1 98.62 88 LEU A CA 1
ATOM 680 C C . LEU A 1 88 ? 12.914 9.773 13.281 1 98.62 88 LEU A C 1
ATOM 682 O O . LEU A 1 88 ? 12.438 10.227 12.242 1 98.62 88 LEU A O 1
ATOM 686 N N . PRO A 1 89 ? 14.141 9.359 13.367 1 98.62 89 PRO A N 1
ATOM 687 C CA . PRO A 1 89 ? 14.953 9.398 12.148 1 98.62 89 PRO A CA 1
ATOM 688 C C . PRO A 1 89 ? 14.508 8.375 11.109 1 98.62 89 PRO A C 1
ATOM 690 O O . PRO A 1 89 ? 14.109 7.266 11.461 1 98.62 89 PRO A O 1
ATOM 693 N N . ILE A 1 90 ? 14.578 8.789 9.867 1 98.69 90 ILE A N 1
ATOM 694 C CA . ILE A 1 90 ? 14.281 7.879 8.766 1 98.69 90 ILE A CA 1
ATOM 695 C C . ILE A 1 90 ? 15.398 7.949 7.723 1 98.69 90 ILE A C 1
ATOM 697 O O . ILE A 1 90 ? 16.109 8.961 7.625 1 98.69 90 ILE A O 1
ATOM 701 N N . LYS A 1 91 ? 15.492 6.871 6.965 1 98.75 91 LYS A N 1
ATOM 702 C CA . LYS A 1 91 ? 16.531 6.777 5.953 1 98.75 91 LYS A CA 1
ATOM 703 C C . LYS A 1 91 ? 16.109 5.871 4.801 1 98.75 91 LYS A C 1
ATOM 705 O O . LYS A 1 91 ? 15.086 5.191 4.887 1 98.75 91 LYS A O 1
ATOM 710 N N . THR A 1 92 ? 16.969 5.914 3.744 1 98.81 92 THR A N 1
ATOM 711 C CA . THR A 1 92 ? 16.734 5.082 2.568 1 98.81 92 THR A CA 1
ATOM 712 C C . THR A 1 92 ? 16.484 3.633 2.973 1 98.81 92 THR A C 1
ATOM 714 O O . THR A 1 92 ? 17.219 3.068 3.779 1 98.81 92 THR A O 1
ATOM 717 N N . GLY A 1 93 ? 15.406 3.076 2.426 1 98.69 93 GLY A N 1
ATOM 718 C CA . GLY A 1 93 ? 15.062 1.69 2.705 1 98.69 93 GLY A CA 1
ATOM 719 C C . GLY A 1 93 ? 13.984 1.544 3.756 1 98.69 93 GLY A C 1
ATOM 720 O O . GLY A 1 93 ? 13.367 0.48 3.883 1 98.69 93 GLY A O 1
ATOM 721 N N . ASP A 1 94 ? 13.773 2.586 4.566 1 98.88 94 ASP A N 1
ATOM 722 C CA . ASP A 1 94 ? 12.734 2.518 5.582 1 98.88 94 ASP A CA 1
ATOM 723 C C . ASP A 1 94 ? 11.344 2.445 4.941 1 98.88 94 ASP A C 1
ATOM 725 O O . ASP A 1 94 ? 11.07 3.158 3.973 1 98.88 94 ASP A O 1
ATOM 729 N N . VAL A 1 95 ? 10.539 1.534 5.328 1 98.94 95 VAL A N 1
ATOM 730 C CA . VAL A 1 95 ? 9.102 1.479 5.098 1 98.94 95 VAL A CA 1
ATOM 731 C C . VAL A 1 95 ? 8.359 1.86 6.371 1 98.94 95 VAL A C 1
ATOM 733 O O . VAL A 1 95 ? 8.57 1.256 7.426 1 98.94 95 VAL A O 1
ATOM 736 N N . LEU A 1 96 ? 7.598 2.932 6.289 1 98.94 96 LEU A N 1
ATOM 737 C CA . LEU A 1 96 ? 6.844 3.449 7.426 1 98.94 96 LEU A CA 1
ATOM 738 C C . LEU A 1 96 ? 5.387 3.006 7.363 1 98.94 96 LEU A C 1
ATOM 740 O O . LEU A 1 96 ? 4.715 3.215 6.348 1 98.94 96 LEU A O 1
ATOM 744 N N . PHE A 1 97 ? 4.867 2.432 8.352 1 98.75 97 PHE A N 1
ATOM 745 C CA . PHE A 1 97 ? 3.494 1.955 8.461 1 98.75 97 PHE A CA 1
ATOM 746 C C . PHE A 1 97 ? 2.674 2.863 9.367 1 98.75 97 PHE A C 1
ATOM 748 O O . PHE A 1 97 ? 2.891 2.9 10.578 1 98.75 97 PHE A O 1
ATOM 755 N N . ILE A 1 98 ? 1.679 3.568 8.789 1 98.69 98 ILE A N 1
ATOM 756 C CA . ILE A 1 98 ? 0.912 4.543 9.562 1 98.69 98 ILE A CA 1
ATOM 757 C C . ILE A 1 98 ? -0.569 4.172 9.531 1 98.69 98 ILE A C 1
ATOM 759 O O . ILE A 1 98 ? -1.273 4.477 8.57 1 98.69 98 ILE A O 1
ATOM 763 N N . PRO A 1 99 ? -1.123 3.607 10.594 1 98.19 99 PRO A N 1
ATOM 764 C CA . PRO A 1 99 ? -2.549 3.279 10.648 1 98.19 99 PRO A CA 1
ATOM 765 C C . PRO A 1 99 ? -3.441 4.516 10.633 1 98.19 99 PRO A C 1
ATOM 767 O O . PRO A 1 99 ? -2.986 5.613 10.969 1 98.19 99 PRO A O 1
ATOM 770 N N . ALA A 1 100 ? -4.668 4.262 10.242 1 98.12 100 ALA A N 1
ATOM 771 C CA . ALA A 1 100 ? -5.668 5.316 10.414 1 98.12 100 ALA A CA 1
ATOM 772 C C . ALA A 1 100 ? -5.953 5.562 11.891 1 98.12 100 ALA A C 1
ATOM 774 O O . ALA A 1 100 ? -5.684 4.703 12.734 1 98.12 100 ALA A O 1
ATOM 775 N N . GLY A 1 101 ? -6.531 6.77 12.125 1 97.81 101 GLY A N 1
ATOM 776 C CA . GLY A 1 101 ? -6.918 7.102 13.484 1 97.81 101 GLY A CA 1
ATOM 777 C C . GLY A 1 101 ? -6.027 8.156 14.117 1 97.81 101 GLY A C 1
ATOM 778 O O . GLY A 1 101 ? -5.004 8.531 13.539 1 97.81 101 GLY A O 1
ATOM 779 N N . ALA A 1 102 ? -6.316 8.516 15.32 1 97.81 102 ALA A N 1
ATOM 780 C CA . ALA A 1 102 ? -5.711 9.68 15.961 1 97.81 102 ALA A CA 1
ATOM 781 C C . ALA A 1 102 ? -4.445 9.281 16.719 1 97.81 102 ALA A C 1
ATOM 783 O O . ALA A 1 102 ? -3.727 10.148 17.234 1 97.81 102 ALA A O 1
ATOM 784 N N . ASP A 1 103 ? -4.121 8.031 16.719 1 97.81 103 ASP A N 1
ATOM 785 C CA . ASP A 1 103 ? -3.025 7.562 17.547 1 97.81 103 ASP A CA 1
ATOM 786 C C . ASP A 1 103 ? -1.673 7.934 16.953 1 97.81 103 ASP A C 1
ATOM 788 O O . ASP A 1 103 ? -0.685 8.078 17.672 1 97.81 103 ASP A O 1
ATOM 792 N N . TYR A 1 104 ? -1.631 8.094 15.617 1 98 104 TYR A N 1
ATOM 793 C CA . TYR A 1 104 ? -0.343 8.32 14.969 1 98 104 TYR A CA 1
ATOM 794 C C . TYR A 1 104 ? -0.416 9.492 14 1 98 104 TYR A C 1
ATOM 796 O O . TYR A 1 104 ? -0.09 9.352 12.812 1 98 104 TYR A O 1
ATOM 804 N N . PRO A 1 105 ? -0.841 10.68 14.5 1 98.69 105 PRO A N 1
ATOM 805 C CA . PRO A 1 105 ? -0.63 11.812 13.602 1 98.69 105 PRO A CA 1
ATOM 806 C C . PRO A 1 105 ? 0.813 11.922 13.117 1 98.69 105 PRO A C 1
ATOM 808 O O . PRO A 1 105 ? 1.746 11.648 13.875 1 98.69 105 PRO A O 1
ATOM 811 N N . HIS A 1 106 ? 0.969 12.328 11.852 1 98.88 106 HIS A N 1
ATOM 812 C CA . HIS A 1 106 ? 2.307 12.164 11.297 1 98.88 106 HIS A CA 1
ATOM 813 C C . HIS A 1 106 ? 2.625 13.266 10.289 1 98.88 106 HIS A C 1
ATOM 815 O O . HIS A 1 106 ? 1.723 13.961 9.82 1 98.88 106 HIS A O 1
ATOM 821 N N . GLN A 1 107 ? 3.855 13.367 10.086 1 98.81 107 GLN A N 1
ATOM 822 C CA . GLN A 1 107 ? 4.426 14.281 9.102 1 98.81 107 GLN A CA 1
ATOM 823 C C . GLN A 1 107 ? 5.863 13.906 8.766 1 98.81 107 GLN A C 1
ATOM 825 O O . GLN A 1 107 ? 6.664 13.625 9.664 1 98.81 107 GLN A O 1
ATOM 830 N N . LEU A 1 108 ? 6.172 13.852 7.512 1 98.81 108 LEU A N 1
ATOM 831 C CA . LEU A 1 108 ? 7.559 13.672 7.094 1 98.81 108 LEU A CA 1
ATOM 832 C C . LEU A 1 108 ? 8.242 15.023 6.887 1 98.81 108 LEU A C 1
ATOM 834 O O . LEU A 1 108 ? 7.699 15.898 6.211 1 98.81 108 LEU A O 1
ATOM 838 N N . ILE A 1 109 ? 9.398 15.148 7.445 1 98.81 109 ILE A N 1
ATOM 839 C CA . ILE A 1 109 ? 10.188 16.375 7.371 1 98.81 109 ILE A CA 1
ATOM 840 C C . ILE A 1 109 ? 11.586 16.062 6.84 1 98.81 109 ILE A C 1
ATOM 842 O O . ILE A 1 109 ? 12.25 15.148 7.328 1 98.81 109 ILE A O 1
ATOM 846 N N . ASN A 1 110 ? 12.023 16.828 5.797 1 98.88 110 ASN A N 1
ATOM 847 C CA . ASN A 1 110 ? 13.414 16.719 5.363 1 98.88 110 ASN A CA 1
ATOM 848 C C . ASN A 1 110 ? 14.344 17.547 6.246 1 98.88 110 ASN A C 1
ATOM 850 O O . ASN A 1 110 ? 14.594 18.719 5.957 1 98.88 110 ASN A O 1
ATOM 854 N N . THR A 1 111 ? 14.844 16.906 7.191 1 98.62 111 THR A N 1
ATOM 855 C CA . THR A 1 111 ? 15.734 17.594 8.125 1 98.62 111 THR A CA 1
ATOM 856 C C . THR A 1 111 ? 17.188 17.5 7.656 1 98.62 111 THR A C 1
ATOM 858 O O . THR A 1 111 ? 18.109 17.781 8.422 1 98.62 111 THR A O 1
ATOM 861 N N . SER A 1 112 ? 17.422 16.984 6.523 1 98.44 112 SER A N 1
ATOM 862 C CA . SER A 1 112 ? 18.766 16.844 5.973 1 98.44 112 SER A CA 1
ATOM 863 C C . SER A 1 112 ? 19.094 18.016 5.051 1 98.44 112 SER A C 1
ATOM 865 O O . SER A 1 112 ? 18.328 18.984 4.969 1 98.44 112 SER A O 1
ATOM 867 N N . GLN A 1 113 ? 20.297 17.906 4.398 1 98.38 113 GLN A N 1
ATOM 868 C CA . GLN A 1 113 ? 20.766 18.969 3.527 1 98.38 113 GLN A CA 1
ATOM 869 C C . GLN A 1 113 ? 20.641 18.578 2.057 1 98.38 113 GLN A C 1
ATOM 871 O O . GLN A 1 113 ? 21.094 19.312 1.174 1 98.38 113 GLN A O 1
ATOM 876 N N . ALA A 1 114 ? 20.109 17.406 1.759 1 98.56 114 ALA A N 1
ATOM 877 C CA . ALA A 1 114 ? 19.844 16.906 0.413 1 98.56 114 ALA A CA 1
ATOM 878 C C . ALA A 1 114 ? 18.359 16.578 0.23 1 98.56 114 ALA A C 1
ATOM 880 O O . ALA A 1 114 ? 17.625 16.469 1.208 1 98.56 114 ALA A O 1
ATOM 881 N N . PRO A 1 115 ? 17.891 16.438 -0.947 1 98.75 115 PRO A N 1
ATOM 882 C CA . PRO A 1 115 ? 16.484 16.094 -1.155 1 98.75 115 PRO A CA 1
ATOM 883 C C . PRO A 1 115 ? 16.094 14.758 -0.517 1 98.75 115 PRO A C 1
ATOM 885 O O . PRO A 1 115 ? 16.922 13.844 -0.458 1 98.75 115 PRO A O 1
ATOM 888 N N . LEU A 1 116 ? 14.953 14.68 0.01 1 98.88 116 LEU A N 1
ATOM 889 C CA . LEU A 1 116 ? 14.336 13.453 0.501 1 98.88 116 LEU A CA 1
ATOM 890 C C . LEU A 1 116 ? 13.273 12.945 -0.475 1 98.88 116 LEU A C 1
ATOM 892 O O . LEU A 1 116 ? 12.32 13.664 -0.781 1 98.88 116 LEU A O 1
ATOM 896 N N . LYS A 1 117 ? 13.508 11.789 -1.049 1 98.88 117 LYS A N 1
ATOM 897 C CA . LYS A 1 117 ? 12.617 11.18 -2.033 1 98.88 117 LYS A CA 1
ATOM 898 C C . LYS A 1 117 ? 11.914 9.953 -1.459 1 98.88 117 LYS A C 1
ATOM 900 O O . LYS A 1 117 ? 12.57 9.039 -0.961 1 98.88 117 LYS A O 1
ATOM 905 N N . TYR A 1 118 ? 10.539 9.945 -1.491 1 98.88 118 TYR A N 1
ATOM 906 C CA . TYR A 1 1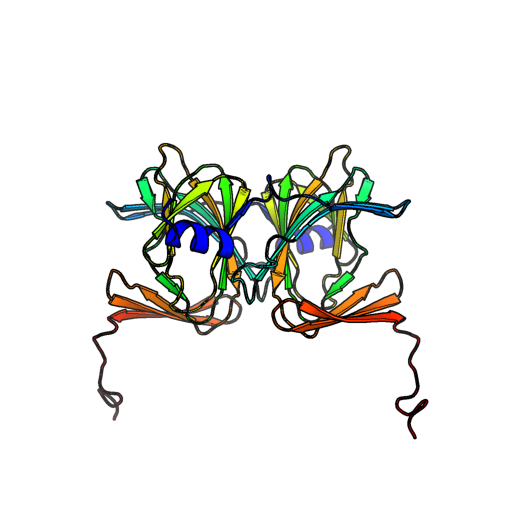18 ? 9.828 8.789 -0.97 1 98.88 118 TYR A CA 1
ATOM 907 C C . TYR A 1 118 ? 8.539 8.547 -1.74 1 98.88 118 TYR A C 1
ATOM 909 O O . TYR A 1 118 ? 8.016 9.461 -2.385 1 98.88 118 TYR A O 1
ATOM 917 N N . LEU A 1 119 ? 8.062 7.301 -1.746 1 98.88 119 LEU A N 1
ATOM 918 C CA . LEU A 1 119 ? 6.734 6.945 -2.227 1 98.88 119 LEU A CA 1
ATOM 919 C C . LEU A 1 119 ? 5.707 7.035 -1.101 1 98.88 119 LEU A C 1
ATOM 921 O O . LEU A 1 119 ? 5.961 6.57 0.012 1 98.88 119 LEU A O 1
ATOM 925 N N . SER A 1 120 ? 4.613 7.695 -1.357 1 98.69 120 SER A N 1
ATOM 926 C CA . SER A 1 120 ? 3.436 7.66 -0.497 1 98.69 120 SER A CA 1
ATOM 927 C C . SER A 1 120 ? 2.393 6.684 -1.027 1 98.69 120 SER A C 1
ATOM 929 O O . SER A 1 120 ? 1.86 6.867 -2.123 1 98.69 120 SER A O 1
ATOM 931 N N . ILE A 1 121 ? 2.1 5.699 -0.245 1 98.75 121 ILE A N 1
ATOM 932 C CA . ILE A 1 121 ? 1.122 4.676 -0.596 1 98.75 121 ILE A CA 1
ATOM 933 C C . ILE A 1 121 ? -0.037 4.703 0.397 1 98.75 121 ILE A C 1
ATOM 935 O O . ILE A 1 121 ? 0.173 4.871 1.601 1 98.75 121 ILE A O 1
ATOM 939 N N . SER A 1 122 ? -1.251 4.547 -0.079 1 98.31 122 SER A N 1
ATOM 940 C CA . SER A 1 122 ? -2.396 4.59 0.825 1 98.31 122 SER A CA 1
ATOM 941 C C . SER A 1 122 ? -3.527 3.697 0.325 1 98.31 122 SER A C 1
ATOM 943 O O . SER A 1 122 ? -3.598 3.383 -0.865 1 98.31 122 SER A O 1
ATOM 945 N N . THR A 1 123 ? -4.398 3.205 1.233 1 98.25 123 THR A N 1
ATOM 946 C CA . THR A 1 123 ? -5.715 2.732 0.815 1 98.25 123 THR A CA 1
ATOM 947 C C . THR A 1 123 ? -6.559 3.885 0.282 1 98.25 123 THR A C 1
ATOM 949 O O . THR A 1 123 ? -6.199 5.051 0.44 1 98.25 123 THR A O 1
ATOM 952 N N . ARG A 1 124 ? -7.699 3.57 -0.37 1 96.94 124 ARG A N 1
ATOM 953 C CA . ARG A 1 124 ? -8.414 4.602 -1.115 1 96.94 124 ARG A CA 1
ATOM 954 C C . ARG A 1 124 ? -9.859 4.715 -0.643 1 96.94 124 ARG A C 1
ATOM 956 O O . ARG A 1 124 ? -10.766 4.977 -1.442 1 96.94 124 ARG A O 1
ATOM 963 N N . GLU A 1 125 ? -10.039 4.352 0.585 1 96.88 125 GLU A N 1
ATOM 964 C CA . GLU A 1 125 ? -11.406 4.449 1.083 1 96.88 125 GLU A CA 1
ATOM 965 C C . GLU A 1 125 ? -11.953 5.863 0.909 1 96.88 125 GLU A C 1
ATOM 967 O O . GLU A 1 125 ? -11.227 6.844 1.056 1 96.88 125 GLU A O 1
ATOM 972 N N . THR A 1 126 ? -13.133 5.957 0.656 1 97.19 126 THR A N 1
ATOM 973 C CA . THR A 1 126 ? -13.93 7.176 0.545 1 97.19 126 THR A CA 1
ATOM 974 C C . THR A 1 126 ? -15.352 6.945 1.037 1 97.19 126 THR A C 1
ATOM 976 O O . THR A 1 126 ? -15.906 5.855 0.863 1 97.19 126 THR A O 1
ATOM 979 N N . PRO A 1 127 ? -15.883 7.949 1.715 1 97.69 127 PRO A N 1
ATOM 980 C CA . PRO A 1 127 ? -15.344 9.273 2.033 1 97.69 127 PRO A CA 1
ATOM 981 C C . PRO A 1 127 ? -14.211 9.219 3.051 1 97.69 127 PRO A C 1
ATOM 983 O O . PRO A 1 127 ? -13.984 8.188 3.682 1 97.69 127 PRO A O 1
ATOM 986 N N . GLU A 1 128 ? -13.43 10.344 3.055 1 98.31 128 GLU A N 1
ATOM 987 C CA . GLU A 1 128 ? -12.336 10.492 4.012 1 98.31 128 GLU A CA 1
ATOM 988 C C . GLU A 1 128 ? -12.398 11.844 4.715 1 98.31 128 GLU A C 1
ATOM 990 O O . GLU A 1 128 ? -12.82 12.844 4.121 1 98.31 128 GLU A O 1
ATOM 995 N N . VAL A 1 129 ? -12.008 11.805 6.012 1 98.5 129 VAL A N 1
ATOM 996 C CA . VAL A 1 129 ? -11.734 13.023 6.77 1 98.5 129 VAL A CA 1
ATOM 997 C C . VAL A 1 129 ? -10.305 12.984 7.309 1 98.5 129 VAL A C 1
ATOM 999 O O . VAL A 1 129 ? -9.898 12.016 7.949 1 98.5 129 VAL A O 1
ATOM 1002 N N . CYS A 1 130 ? -9.602 13.977 7.012 1 98.5 130 CYS A N 1
ATOM 1003 C CA . CYS A 1 130 ? -8.258 14.195 7.543 1 98.5 130 CYS A CA 1
ATOM 1004 C C . CYS A 1 130 ? -8.242 15.352 8.523 1 98.5 130 CYS A C 1
ATOM 1006 O O . CYS A 1 130 ? -8.789 16.422 8.242 1 98.5 130 CYS A O 1
ATOM 1008 N N . GLU A 1 131 ? -7.625 15.156 9.648 1 98.62 131 GLU A N 1
ATOM 1009 C CA . GLU A 1 131 ? -7.5 16.234 10.625 1 98.62 131 GLU A CA 1
ATOM 1010 C C . GLU A 1 131 ? -6.055 16.719 10.727 1 98.62 131 GLU A C 1
ATOM 1012 O O . GLU A 1 131 ? -5.121 15.938 10.531 1 98.62 131 GLU A O 1
ATOM 1017 N N . TYR A 1 132 ? -5.984 17.953 11.086 1 98.31 132 TYR A N 1
ATOM 1018 C CA . TYR A 1 132 ? -4.711 18.656 11.195 1 98.31 132 TYR A CA 1
ATOM 1019 C C . TYR A 1 132 ? -4.547 19.281 12.578 1 98.31 132 TYR A C 1
ATOM 1021 O O . TYR A 1 132 ? -4.891 20.438 12.789 1 98.31 132 TYR A O 1
ATOM 1029 N N . PRO A 1 133 ? -3.898 18.609 13.438 1 97.75 133 PRO A N 1
ATOM 1030 C CA . PRO A 1 133 ? -3.859 19.016 14.844 1 97.75 133 PRO A CA 1
ATOM 1031 C C . PRO A 1 133 ? -3.176 20.359 15.055 1 97.75 133 PRO A C 1
ATOM 1033 O O . PRO A 1 133 ? -3.561 21.125 15.945 1 97.75 133 PRO A O 1
ATOM 1036 N N . ASP A 1 134 ? -2.148 20.656 14.266 1 97.31 134 ASP A N 1
ATOM 1037 C CA . ASP A 1 134 ? -1.42 21.906 14.477 1 97.31 134 ASP A CA 1
ATOM 1038 C C . ASP A 1 134 ? -2.311 23.109 14.203 1 97.31 134 ASP A C 1
ATOM 1040 O O . ASP A 1 134 ? -2.172 24.156 14.844 1 97.31 134 ASP A O 1
ATOM 1044 N N . SER A 1 135 ? -3.232 23 13.234 1 96.25 135 SER A N 1
ATOM 1045 C CA . SER A 1 135 ? -3.998 24.172 12.812 1 96.25 135 SER A CA 1
ATOM 1046 C C . SER A 1 135 ? -5.445 24.078 13.289 1 96.25 135 SER A C 1
ATOM 1048 O O . SER A 1 135 ? -6.215 25.031 13.125 1 96.25 135 SER A O 1
ATOM 1050 N N . GLY A 1 136 ? -5.785 22.906 13.773 1 96.88 136 GLY A N 1
ATOM 1051 C CA . GLY A 1 136 ? -7.152 22.719 14.234 1 96.88 136 GLY A CA 1
ATOM 1052 C C . GLY A 1 136 ? -8.164 22.656 13.109 1 96.88 136 GLY A C 1
ATOM 1053 O O . GLY A 1 136 ? -9.305 23.078 13.266 1 96.88 136 GLY A O 1
ATOM 1054 N N . LYS A 1 137 ? -7.703 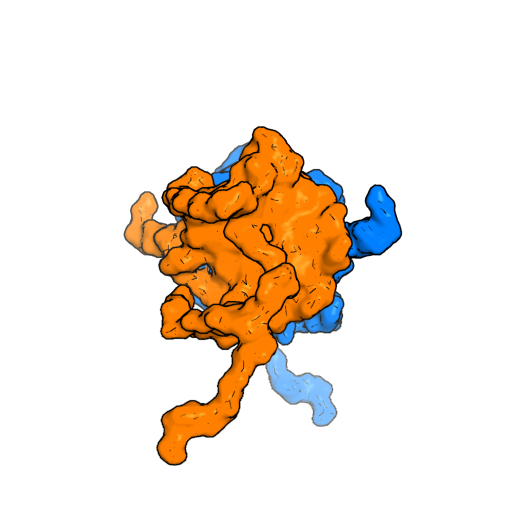22.188 11.938 1 97.38 137 LYS A N 1
ATOM 1055 C CA . LYS A 1 137 ? -8.57 22.078 10.766 1 97.38 137 LYS A CA 1
ATOM 1056 C C . LYS A 1 137 ? -8.828 20.625 10.406 1 97.38 137 LYS A C 1
ATOM 1058 O O . LYS A 1 137 ? -8.188 19.719 10.945 1 97.38 137 LYS A O 1
ATOM 1063 N N . TYR A 1 138 ? -9.82 20.469 9.555 1 97.94 138 TYR A N 1
ATOM 1064 C CA . TYR A 1 138 ? -10.023 19.172 8.891 1 97.94 138 TYR A CA 1
ATOM 1065 C C . TYR A 1 138 ? -10.32 19.375 7.41 1 97.94 138 TYR A C 1
ATOM 1067 O O . TYR A 1 138 ? -10.703 20.453 6.98 1 97.94 138 TYR A O 1
ATOM 1075 N N . GLN A 1 139 ? -10.016 18.391 6.691 1 98.38 139 GLN A N 1
ATOM 1076 C CA . GLN A 1 139 ? -10.414 18.281 5.293 1 98.38 139 GLN A CA 1
ATOM 1077 C C . GLN A 1 139 ? -11.32 17.078 5.074 1 98.38 139 GLN A C 1
ATOM 1079 O O . GLN A 1 139 ? -10.969 15.953 5.449 1 98.38 139 GLN A O 1
ATOM 1084 N N . ALA A 1 140 ? -12.516 17.297 4.664 1 98.25 140 ALA A N 1
ATOM 1085 C CA . ALA A 1 140 ? -13.422 16.234 4.238 1 98.25 140 ALA A CA 1
ATOM 1086 C C . ALA A 1 140 ? -13.375 16.031 2.725 1 98.25 140 ALA A C 1
ATOM 1088 O O . ALA A 1 140 ? -13.367 17.016 1.968 1 98.25 140 ALA A O 1
ATOM 1089 N N . MET A 1 141 ? -13.305 14.766 2.285 1 97.94 141 MET A N 1
ATOM 1090 C CA . MET A 1 141 ? -13.117 14.492 0.864 1 97.94 141 MET A CA 1
ATOM 1091 C C . MET A 1 141 ? -13.984 13.312 0.418 1 97.94 141 MET A C 1
ATOM 1093 O O . MET A 1 141 ? -14.188 12.367 1.175 1 97.94 141 MET A O 1
ATOM 1097 N N . VAL A 1 142 ? -14.516 13.359 -0.822 1 97.5 142 VAL A N 1
ATOM 1098 C CA . VAL A 1 142 ? -15.211 12.258 -1.487 1 97.5 142 VAL A CA 1
ATOM 1099 C C . VAL A 1 142 ? -14.641 12.062 -2.891 1 97.5 142 VAL A C 1
ATOM 1101 O O . VAL A 1 142 ? -14.461 13.031 -3.633 1 97.5 142 VAL A O 1
A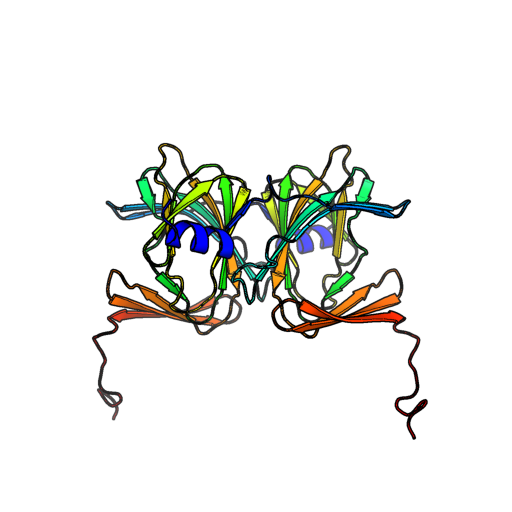TOM 1104 N N . SER A 1 143 ? -14.344 10.898 -3.182 1 95.06 143 SER A N 1
ATOM 1105 C CA . SER A 1 143 ? -13.914 10.555 -4.531 1 95.06 143 SER A CA 1
ATOM 1106 C C . SER A 1 143 ? -14.867 9.547 -5.172 1 95.06 143 SER A C 1
ATOM 1108 O O . SER A 1 143 ? -15.445 8.703 -4.48 1 95.06 143 SER A O 1
ATOM 1110 N N . VAL A 1 144 ? -15.117 9.641 -6.43 1 91 144 VAL A N 1
ATOM 1111 C CA . VAL A 1 144 ? -15.875 8.695 -7.242 1 91 144 VAL A CA 1
ATOM 1112 C C . VAL A 1 144 ? -15.016 8.211 -8.406 1 91 144 VAL A C 1
ATOM 1114 O O . VAL A 1 144 ? -14.539 9.008 -9.211 1 91 144 VAL A O 1
ATOM 1117 N N . GLN A 1 145 ? -14.844 6.887 -8.477 1 82.31 145 GLN A N 1
ATOM 1118 C CA . GLN A 1 145 ? -14.031 6.281 -9.531 1 82.31 145 GLN A CA 1
ATOM 1119 C C . GLN A 1 145 ? -12.68 6.969 -9.641 1 82.31 145 GLN A C 1
ATOM 1121 O O . GLN A 1 145 ? -12.258 7.352 -10.742 1 82.31 145 GLN A O 1
ATOM 1126 N N . GLY A 1 146 ? -12.164 7.367 -8.453 1 81.94 146 GLY A N 1
ATOM 1127 C CA . GLY A 1 146 ? -10.805 7.875 -8.398 1 81.94 146 GLY A CA 1
ATOM 1128 C C . GLY A 1 146 ? -10.719 9.383 -8.562 1 81.94 146 GLY A C 1
ATOM 1129 O O . GLY A 1 146 ? -9.633 9.961 -8.484 1 81.94 146 GLY A O 1
ATOM 1130 N N . THR A 1 147 ? -11.852 9.969 -8.734 1 88.19 147 THR A N 1
ATOM 1131 C CA . THR A 1 147 ? -11.867 11.422 -8.93 1 88.19 147 THR A CA 1
ATOM 1132 C C . THR A 1 147 ? -12.438 12.125 -7.699 1 88.19 147 THR A C 1
ATOM 1134 O O . THR A 1 147 ? -13.508 11.766 -7.211 1 88.19 147 THR A O 1
ATOM 1137 N N . ARG A 1 148 ? -11.727 13.148 -7.297 1 93.12 148 ARG A N 1
ATOM 1138 C CA . ARG A 1 148 ? -12.234 13.953 -6.191 1 93.12 148 ARG A CA 1
ATOM 1139 C C . ARG A 1 148 ? -13.43 14.797 -6.625 1 93.12 148 ARG A C 1
ATOM 1141 O O . ARG A 1 148 ? -13.312 15.641 -7.52 1 93.12 148 ARG A O 1
ATOM 1148 N N . VAL A 1 149 ? -14.539 14.609 -5.945 1 96.62 149 VAL A N 1
ATOM 1149 C CA . VAL A 1 149 ? -15.75 15.305 -6.371 1 96.62 149 VAL A CA 1
ATOM 1150 C C . VAL A 1 149 ? -16.203 16.266 -5.277 1 96.62 149 VAL A C 1
ATOM 1152 O O . VAL A 1 149 ? -17.062 17.125 -5.508 1 96.62 149 VAL A O 1
ATOM 1155 N N . PHE A 1 150 ? -15.727 16.094 -4.121 1 97.75 150 PHE A N 1
ATOM 1156 C CA . PHE A 1 150 ? -16.047 16.969 -2.998 1 97.75 150 PHE A CA 1
ATOM 1157 C C . PHE A 1 150 ? -14.844 17.172 -2.098 1 97.75 150 PHE A C 1
ATOM 1159 O O . PHE A 1 150 ? -14.133 16.219 -1.778 1 97.75 150 PHE A O 1
ATOM 1166 N N . THR A 1 151 ? -14.547 18.375 -1.785 1 97.62 151 THR A N 1
ATOM 1167 C CA . THR A 1 151 ? -13.547 18.734 -0.791 1 97.62 151 THR A CA 1
ATOM 1168 C C . THR A 1 151 ? -14 19.953 0.011 1 97.62 151 THR A C 1
ATOM 1170 O O . THR A 1 151 ? -14.516 20.922 -0.554 1 97.62 151 THR A O 1
ATOM 1173 N N . ALA A 1 152 ? -13.812 19.875 1.343 1 97.19 152 ALA A N 1
ATOM 1174 C CA . ALA A 1 152 ? -14.094 21 2.223 1 97.19 152 ALA A CA 1
ATOM 1175 C C . ALA A 1 152 ? -13.062 21.094 3.342 1 97.19 152 ALA A C 1
ATOM 1177 O O . ALA A 1 152 ? -12.703 20.094 3.951 1 97.19 152 ALA A O 1
ATOM 1178 N N . ASN A 1 153 ? -12.586 22.25 3.521 1 97.25 153 ASN A N 1
ATOM 1179 C CA . ASN A 1 153 ? -11.688 22.562 4.625 1 97.25 153 ASN A CA 1
ATOM 1180 C C . ASN A 1 153 ? -12.352 23.469 5.648 1 97.25 153 ASN A C 1
ATOM 1182 O O . ASN A 1 153 ? -12.852 24.547 5.301 1 97.25 153 ASN A O 1
ATOM 1186 N N . GLN A 1 154 ? -12.391 23.031 6.879 1 96.62 154 GLN A N 1
ATOM 1187 C CA . GLN A 1 154 ? -12.977 23.844 7.941 1 96.62 154 GLN A CA 1
ATOM 1188 C C . GLN A 1 154 ? -12.234 23.641 9.258 1 96.62 154 GLN A C 1
ATOM 1190 O O . GLN A 1 154 ? -11.453 22.703 9.398 1 96.62 154 GLN A O 1
ATOM 1195 N N . ARG A 1 155 ? -12.492 24.609 10.141 1 95.81 155 ARG A N 1
ATOM 1196 C CA . ARG A 1 155 ? -11.961 24.438 11.492 1 95.81 155 ARG A CA 1
ATOM 1197 C C . ARG A 1 155 ? -12.844 23.516 12.32 1 95.81 155 ARG A C 1
ATOM 1199 O O . ARG A 1 155 ? -14.07 23.578 12.227 1 95.81 155 ARG A O 1
ATOM 1206 N N . THR A 1 156 ? -12.305 22.75 13.117 1 88.94 156 THR A N 1
ATOM 1207 C CA . THR A 1 156 ? -13.039 21.797 13.938 1 88.94 156 THR A CA 1
ATOM 1208 C C . THR A 1 156 ? -13.891 22.5 14.977 1 88.94 156 THR A C 1
ATOM 1210 O O . THR A 1 156 ? -14.852 21.938 15.492 1 88.94 156 THR A O 1
ATOM 1213 N N . THR A 1 157 ? -13.641 23.766 15.273 1 91.06 157 THR A N 1
ATOM 1214 C CA . THR A 1 157 ? -14.32 24.516 16.328 1 91.06 157 THR A CA 1
ATOM 1215 C C . THR A 1 157 ? -15.477 25.328 15.742 1 91.06 157 THR A C 1
ATOM 1217 O O . THR A 1 157 ? -16.25 25.938 16.484 1 91.06 157 THR A O 1
ATOM 1220 N N . GLU A 1 158 ? -15.531 25.344 14.508 1 88.75 158 GLU A N 1
ATOM 1221 C CA . GLU A 1 158 ? -16.547 26.172 13.859 1 88.75 158 GLU A CA 1
ATOM 1222 C C . GLU A 1 158 ? -17.609 25.312 13.172 1 88.75 158 GLU A C 1
ATOM 1224 O O . GLU A 1 158 ? -17.312 24.625 12.188 1 88.75 158 GLU A O 1
ATOM 1229 N N . ASN A 1 159 ? -18.672 25.172 13.828 1 90.19 159 ASN A N 1
ATOM 1230 C CA . ASN A 1 159 ? -19.781 24.438 13.234 1 90.19 159 ASN A CA 1
ATOM 1231 C C . ASN A 1 159 ? -21.016 25.312 13.062 1 90.19 159 ASN A C 1
ATOM 1233 O O . ASN A 1 159 ? -21.297 26.172 13.906 1 90.19 159 ASN A O 1
ATOM 1237 N N . LEU A 1 160 ? -21.562 25.094 12.047 1 91.69 160 LEU A N 1
ATOM 1238 C CA . LEU A 1 160 ? -22.875 25.703 11.891 1 91.69 160 LEU A CA 1
ATOM 1239 C C . LEU A 1 160 ? -23.969 24.828 12.492 1 91.69 160 LEU A C 1
ATOM 1241 O O . LEU A 1 160 ? -23.781 23.625 12.664 1 91.69 160 LEU A O 1
ATOM 1245 N N . ASP A 1 161 ? -25.109 25.625 12.758 1 93.94 161 ASP A N 1
ATOM 1246 C CA . ASP A 1 161 ? -26.312 24.859 13.102 1 93.94 161 ASP A CA 1
ATOM 1247 C C . ASP A 1 161 ? -26.75 23.984 11.938 1 93.94 161 ASP A C 1
ATOM 1249 O O . ASP A 1 161 ? -26.734 24.422 10.781 1 93.94 161 ASP A O 1
ATOM 1253 N N . TYR A 1 162 ? -27.234 22.781 12.328 1 92.94 162 TYR A N 1
ATOM 1254 C CA . TYR A 1 162 ? -27.672 21.828 11.305 1 92.94 162 TYR A CA 1
ATOM 1255 C C . TYR A 1 162 ? -28.734 22.469 10.414 1 92.94 162 TYR A C 1
ATOM 1257 O O . TYR A 1 162 ? -28.781 22.203 9.211 1 92.94 162 TYR A O 1
ATOM 1265 N N . TRP A 1 163 ? -29.5 23.266 11.031 1 95.44 163 TRP A N 1
ATOM 1266 C CA . TRP A 1 163 ? -30.641 23.812 10.312 1 95.44 163 TRP A CA 1
ATOM 1267 C C . TRP A 1 163 ? -30.328 25.188 9.727 1 95.44 163 TRP A C 1
ATOM 1269 O O . TRP A 1 163 ? -31.188 25.812 9.102 1 95.44 163 TRP A O 1
ATOM 1279 N N . ASP A 1 164 ? -29.219 25.688 10 1 94.62 164 ASP A N 1
ATOM 1280 C CA . ASP A 1 164 ? -28.844 26.984 9.477 1 94.62 164 ASP A CA 1
ATOM 1281 C C . ASP A 1 164 ? -29.031 27.047 7.961 1 94.62 164 ASP A C 1
ATOM 1283 O O . ASP A 1 164 ? -28.453 26.25 7.223 1 94.62 164 ASP A O 1
ATOM 1287 N N . GLY A 1 165 ? -29.859 28.078 7.621 1 94.19 165 GLY A N 1
ATOM 1288 C CA . GLY A 1 165 ? -30.078 28.312 6.203 1 94.19 165 GLY A CA 1
ATOM 1289 C C . GLY A 1 165 ? -31.094 27.359 5.59 1 94.19 165 GLY A C 1
ATOM 1290 O O . GLY A 1 165 ? -31.359 27.422 4.391 1 94.19 165 GLY A O 1
ATOM 1291 N N . GLU A 1 166 ? -31.422 26.266 6.383 1 93.88 166 GLU A N 1
ATOM 1292 C CA . GLU A 1 166 ? -32.438 25.344 5.875 1 93.88 166 GLU A CA 1
ATOM 1293 C C . GLU A 1 166 ? -33.812 26.031 5.805 1 93.88 166 GLU A C 1
ATOM 1295 O O . GLU A 1 166 ? -34.125 26.859 6.656 1 93.88 166 GLU A O 1
ATOM 1300 N N . PRO A 1 167 ? -34.719 25.688 4.871 1 93.38 167 PRO A N 1
ATOM 1301 C CA . PRO A 1 167 ? -36.062 26.297 4.793 1 93.38 167 PRO A CA 1
ATOM 1302 C C . PRO A 1 167 ? -36.906 26.016 6.023 1 93.38 167 PRO A C 1
ATOM 1304 O O . PRO A 1 167 ? -36.719 24.969 6.668 1 93.38 167 PRO A O 1
ATOM 1307 N N . MET B 1 1 ? 17.656 8.172 21.5 1 80.25 1 MET B N 1
ATOM 1308 C CA . MET B 1 1 ? 16.203 8.055 21.391 1 80.25 1 MET B CA 1
ATOM 1309 C C . MET B 1 1 ? 15.578 7.629 22.719 1 80.25 1 MET B C 1
ATOM 1311 O O . MET B 1 1 ? 16.094 6.734 23.391 1 80.25 1 MET B O 1
ATOM 1315 N N . ASN B 1 2 ? 14.555 8.391 23.219 1 91.25 2 ASN B N 1
ATOM 1316 C CA . ASN B 1 2 ? 13.859 8.016 24.453 1 91.25 2 ASN B CA 1
ATOM 1317 C C . ASN B 1 2 ? 13.023 6.758 24.266 1 91.25 2 ASN B C 1
ATOM 1319 O O . ASN B 1 2 ? 12.93 6.234 23.141 1 91.25 2 ASN B O 1
ATOM 1323 N N . GLU B 1 3 ? 12.562 6.246 25.328 1 94.25 3 GLU B N 1
ATOM 1324 C CA . GLU B 1 3 ? 11.852 4.973 25.328 1 94.25 3 GLU B CA 1
ATOM 1325 C C . GLU B 1 3 ? 10.609 5.039 24.438 1 94.25 3 GLU B C 1
ATOM 1327 O O . GLU B 1 3 ? 10.328 4.105 23.688 1 94.25 3 GLU B O 1
ATOM 1332 N N . ARG B 1 4 ? 9.914 6.082 24.516 1 94.94 4 ARG B N 1
ATOM 1333 C CA . ARG B 1 4 ? 8.703 6.242 23.719 1 94.94 4 ARG B CA 1
ATOM 1334 C C . ARG B 1 4 ? 9.031 6.266 22.234 1 94.94 4 ARG B C 1
ATOM 1336 O O . ARG B 1 4 ? 8.352 5.625 21.422 1 94.94 4 ARG B O 1
ATOM 1343 N N . ALA B 1 5 ? 10.047 6.98 21.828 1 95.69 5 ALA B N 1
ATOM 1344 C CA . ALA B 1 5 ? 10.5 7.043 20.438 1 95.69 5 ALA B CA 1
ATOM 1345 C C . ALA B 1 5 ? 10.906 5.66 19.938 1 95.69 5 ALA B C 1
ATOM 1347 O O . ALA B 1 5 ? 10.609 5.297 18.797 1 95.69 5 ALA B O 1
ATOM 1348 N N . ARG B 1 6 ? 11.609 4.926 20.75 1 95.69 6 ARG B N 1
ATOM 1349 C CA . ARG B 1 6 ? 12.039 3.584 20.375 1 95.69 6 ARG B CA 1
ATOM 1350 C C . ARG B 1 6 ? 10.836 2.668 20.156 1 95.69 6 ARG B C 1
ATOM 1352 O O . ARG B 1 6 ? 10.812 1.864 19.219 1 95.69 6 ARG B O 1
ATOM 1359 N N . GLU B 1 7 ? 9.867 2.797 21.047 1 96.62 7 GLU B N 1
ATOM 1360 C CA . GLU B 1 7 ? 8.648 2.004 20.922 1 96.62 7 GLU B CA 1
ATOM 1361 C C . GLU B 1 7 ? 7.91 2.34 19.625 1 96.62 7 GLU B C 1
ATOM 1363 O O . GLU B 1 7 ? 7.461 1.441 18.906 1 96.62 7 GLU B O 1
ATOM 1368 N N . LEU B 1 8 ? 7.801 3.625 19.344 1 97.62 8 LEU B N 1
ATOM 1369 C CA . LEU B 1 8 ? 7.141 4.055 18.109 1 97.62 8 LEU B CA 1
ATOM 1370 C C . LEU B 1 8 ? 7.887 3.535 16.891 1 97.62 8 LEU B C 1
ATOM 1372 O O . LEU B 1 8 ? 7.27 3.029 15.945 1 97.62 8 LEU B O 1
ATOM 1376 N N . ALA B 1 9 ? 9.195 3.668 16.906 1 97.75 9 ALA B N 1
ATOM 1377 C CA . ALA B 1 9 ? 10 3.172 15.797 1 97.75 9 ALA B CA 1
ATOM 1378 C C . ALA B 1 9 ? 9.789 1.674 15.594 1 97.75 9 ALA B C 1
ATOM 1380 O O . ALA B 1 9 ? 9.648 1.209 14.461 1 97.75 9 ALA B O 1
ATOM 1381 N N . SER B 1 10 ? 9.742 0.912 16.656 1 96.88 10 SER B N 1
ATOM 1382 C CA . SER B 1 10 ? 9.57 -0.535 16.578 1 96.88 10 SER B CA 1
ATOM 1383 C C . SER B 1 10 ? 8.203 -0.898 15.992 1 96.88 10 SER B C 1
ATOM 1385 O O . SER B 1 10 ? 8.055 -1.94 15.352 1 96.88 10 SER B O 1
ATOM 1387 N N . ARG B 1 11 ? 7.246 -0.036 16.109 1 97.31 11 ARG B N 1
ATOM 1388 C CA . ARG B 1 11 ? 5.883 -0.328 15.68 1 97.31 11 ARG B CA 1
ATOM 1389 C C . ARG B 1 11 ? 5.641 0.176 14.258 1 97.31 11 ARG B C 1
ATOM 1391 O O . ARG B 1 11 ? 4.734 -0.299 13.578 1 97.31 11 ARG B O 1
ATOM 1398 N N . LEU B 1 12 ? 6.496 1.124 13.812 1 98.62 12 LEU B N 1
ATOM 1399 C CA . LEU B 1 12 ? 6.051 1.845 12.625 1 98.62 12 LEU B CA 1
ATOM 1400 C C . LEU B 1 12 ? 7.082 1.737 11.508 1 98.62 12 LEU B C 1
ATOM 1402 O O . LEU B 1 12 ? 6.781 2.047 10.352 1 98.62 12 LEU B O 1
ATOM 1406 N N . ILE B 1 13 ? 8.312 1.325 11.844 1 98.69 13 ILE B N 1
ATOM 1407 C CA . ILE B 1 13 ? 9.375 1.442 10.844 1 98.69 13 ILE B CA 1
ATOM 1408 C C . ILE B 1 13 ? 10.062 0.092 10.656 1 98.69 13 ILE B C 1
ATOM 1410 O O . ILE B 1 13 ? 10.43 -0.561 11.641 1 98.69 13 ILE B O 1
ATOM 1414 N N . ARG B 1 14 ? 10.18 -0.319 9.414 1 98.69 14 ARG B N 1
ATOM 1415 C CA . ARG B 1 14 ? 11.055 -1.411 8.984 1 98.69 14 ARG B CA 1
ATOM 1416 C C . ARG B 1 14 ? 11.969 -0.969 7.852 1 98.69 14 ARG B C 1
ATOM 1418 O O . ARG B 1 14 ? 11.586 -0.146 7.016 1 98.69 14 ARG B O 1
ATOM 1425 N N . ASN B 1 15 ? 13.133 -1.512 7.805 1 98.75 15 ASN B N 1
ATOM 1426 C CA . ASN B 1 15 ? 14.047 -1.213 6.711 1 98.75 15 ASN B CA 1
ATOM 1427 C C . ASN B 1 15 ? 14.289 -2.436 5.832 1 98.75 15 ASN B C 1
ATOM 1429 O O . ASN B 1 15 ? 14.789 -3.459 6.301 1 98.75 15 ASN B O 1
ATOM 1433 N N . PHE B 1 16 ? 13.992 -2.301 4.477 1 98.44 16 PHE B N 1
ATOM 1434 C CA . PHE B 1 16 ? 14.023 -3.473 3.611 1 98.44 16 PHE B CA 1
ATOM 1435 C C . PHE B 1 16 ? 15.461 -3.824 3.234 1 98.44 16 PHE B C 1
ATOM 1437 O O . PHE B 1 16 ? 15.719 -4.898 2.688 1 98.44 16 PHE B O 1
ATOM 1444 N N . ASN B 1 17 ? 16.406 -2.969 3.518 1 98 17 ASN B N 1
ATOM 1445 C CA . ASN B 1 17 ? 17.812 -3.312 3.314 1 98 17 ASN B CA 1
ATOM 1446 C C . ASN B 1 17 ? 18.375 -4.086 4.504 1 98 17 ASN B C 1
ATOM 1448 O O . ASN B 1 17 ? 19.438 -4.699 4.398 1 98 17 ASN B O 1
ATOM 1452 N N . GLU B 1 18 ? 17.672 -4.031 5.617 1 97.56 18 GLU B N 1
ATOM 1453 C CA . GLU B 1 18 ? 18.25 -4.574 6.848 1 97.56 18 GLU B CA 1
ATOM 1454 C C . GLU B 1 18 ? 17.453 -5.777 7.344 1 97.56 18 GLU B C 1
ATOM 1456 O O . GLU B 1 18 ? 17.922 -6.527 8.203 1 97.56 18 GLU B O 1
ATOM 1461 N N . ALA B 1 19 ? 16.281 -5.949 6.773 1 97.31 19 ALA B N 1
ATOM 1462 C CA . ALA B 1 19 ? 15.43 -7.055 7.211 1 97.31 19 ALA B CA 1
ATOM 1463 C C . ALA B 1 19 ? 16.078 -8.398 6.891 1 97.31 19 ALA B C 1
ATOM 1465 O O . ALA B 1 19 ? 16.562 -8.609 5.777 1 97.31 19 ALA B O 1
ATOM 1466 N N . PRO B 1 20 ? 16.094 -9.305 7.859 1 97.38 20 PRO B N 1
ATOM 1467 C CA . PRO B 1 20 ? 16.625 -10.633 7.559 1 97.38 20 PRO B CA 1
ATOM 1468 C C . PRO B 1 20 ? 15.797 -11.375 6.512 1 97.38 20 PRO B C 1
ATOM 1470 O O . PRO B 1 20 ? 14.586 -11.531 6.672 1 97.38 20 PRO B O 1
ATOM 1473 N N . LEU B 1 21 ? 16.484 -11.867 5.535 1 98.19 21 LEU B N 1
ATOM 1474 C CA . LEU B 1 21 ? 15.789 -12.523 4.43 1 98.19 21 LEU B CA 1
ATOM 1475 C C . LEU B 1 21 ? 15.789 -14.039 4.617 1 98.19 21 LEU B C 1
ATOM 1477 O O . LEU B 1 21 ? 16.781 -14.609 5.059 1 98.19 21 LEU B O 1
ATOM 1481 N N . GLU B 1 22 ? 14.695 -14.617 4.316 1 98.12 22 GLU B N 1
ATOM 1482 C CA . GLU B 1 22 ? 14.602 -16.078 4.23 1 98.12 22 GLU B CA 1
ATOM 1483 C C . GLU B 1 22 ? 14.742 -16.547 2.785 1 98.12 22 GLU B C 1
ATOM 1485 O O . GLU B 1 22 ? 14.008 -16.094 1.904 1 98.12 22 GLU B O 1
ATOM 1490 N N . HIS B 1 23 ? 15.648 -17.469 2.564 1 98.31 23 HIS B N 1
ATOM 1491 C CA . HIS B 1 23 ? 15.938 -17.984 1.231 1 98.31 23 HIS B CA 1
ATOM 1492 C C . HIS B 1 23 ? 15.141 -19.25 0.937 1 98.31 23 HIS B C 1
ATOM 1494 O O . HIS B 1 23 ? 15.133 -20.188 1.734 1 98.31 23 HIS B O 1
ATOM 1500 N N . GLU B 1 24 ? 14.43 -19.266 -0.122 1 97.69 24 GLU B N 1
ATOM 1501 C CA . GLU B 1 24 ? 13.633 -20.422 -0.533 1 97.69 24 GLU B CA 1
ATOM 1502 C C . GLU B 1 24 ? 13.969 -20.844 -1.959 1 97.69 24 GLU B C 1
ATOM 1504 O O . GLU B 1 24 ? 14.078 -20 -2.854 1 97.69 24 GLU B O 1
ATOM 1509 N N . VAL B 1 25 ? 14.133 -22.156 -2.172 1 98.06 25 VAL B N 1
ATOM 1510 C CA . VAL B 1 25 ? 14.406 -22.719 -3.49 1 98.06 25 VAL B CA 1
ATOM 1511 C C . VAL B 1 25 ? 13.445 -23.875 -3.758 1 98.06 25 VAL B C 1
ATOM 1513 O O . VAL B 1 25 ? 13.25 -24.75 -2.904 1 98.06 25 VAL B O 1
ATOM 1516 N N . ARG B 1 26 ? 12.797 -23.828 -4.812 1 97.06 26 ARG B N 1
ATOM 1517 C CA . ARG B 1 26 ? 12.039 -24.922 -5.387 1 97.06 26 ARG B CA 1
ATOM 1518 C C . ARG B 1 26 ? 12.367 -25.109 -6.863 1 97.06 26 ARG B C 1
ATOM 1520 O O . ARG B 1 26 ? 11.68 -24.578 -7.73 1 97.06 26 ARG B O 1
ATOM 1527 N N . GLU B 1 27 ? 13.289 -25.969 -7.137 1 95.94 27 GLU B N 1
ATOM 1528 C CA . GLU B 1 27 ? 13.781 -26.172 -8.5 1 95.94 27 GLU B CA 1
ATOM 1529 C C . GLU B 1 27 ? 12.688 -26.734 -9.398 1 95.94 27 GLU B C 1
ATOM 1531 O O . GLU B 1 27 ? 11.812 -27.469 -8.945 1 95.94 27 GLU B O 1
ATOM 1536 N N . PRO B 1 28 ? 12.648 -26.297 -10.656 1 96.94 28 PRO B N 1
ATOM 1537 C CA . PRO B 1 28 ? 13.68 -25.531 -11.352 1 96.94 28 PRO B CA 1
ATOM 1538 C C . PRO B 1 28 ? 13.344 -24.047 -11.461 1 96.94 28 PRO B C 1
ATOM 1540 O O . PRO B 1 28 ? 14.203 -23.25 -11.828 1 96.94 28 PRO B O 1
ATOM 1543 N N . LEU B 1 29 ? 12.242 -23.609 -11.039 1 97.62 29 LEU B N 1
ATOM 1544 C CA . LEU B 1 29 ? 11.789 -22.312 -11.531 1 97.62 29 LEU B CA 1
ATOM 1545 C C . LEU B 1 29 ? 11.711 -21.297 -10.398 1 97.62 29 LEU B C 1
ATOM 1547 O O . LEU B 1 29 ? 11.609 -20.078 -10.648 1 97.62 29 LEU B O 1
ATOM 1551 N N . TYR B 1 30 ? 11.828 -21.766 -9.172 1 98.25 30 TYR B N 1
ATOM 1552 C CA . TYR B 1 30 ?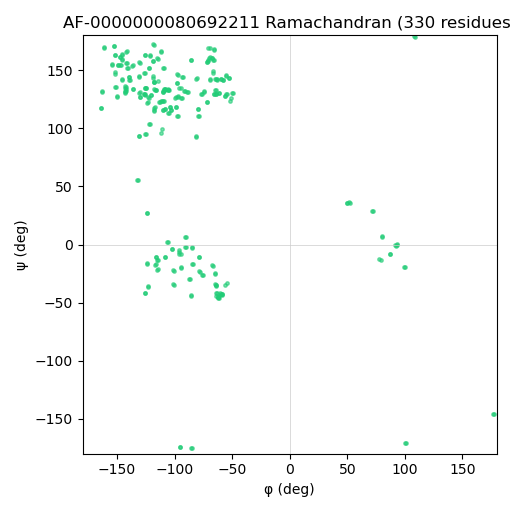 11.578 -20.844 -8.078 1 98.25 30 TYR B CA 1
ATOM 1553 C C . TYR B 1 30 ? 12.812 -20.703 -7.188 1 98.25 30 TYR B C 1
ATOM 1555 O O . TYR B 1 30 ? 13.398 -21.703 -6.773 1 98.25 30 TYR B O 1
ATOM 1563 N N . GLU B 1 31 ? 13.18 -19.484 -6.957 1 98.69 31 GLU B N 1
ATOM 1564 C CA . GLU B 1 31 ? 14.266 -19.141 -6.039 1 98.69 31 GLU B CA 1
ATOM 1565 C C . GLU B 1 31 ? 14.227 -17.656 -5.664 1 98.69 31 GLU B C 1
ATOM 1567 O O . GLU B 1 31 ? 14.328 -16.797 -6.535 1 98.69 31 GLU B O 1
ATOM 1572 N N . SER B 1 32 ? 14.031 -17.406 -4.395 1 98.5 32 SER B N 1
ATOM 1573 C CA . SER B 1 32 ? 13.977 -16.031 -3.924 1 98.5 32 SER B CA 1
ATOM 1574 C C . SER B 1 32 ? 14.367 -15.93 -2.453 1 98.5 32 SER B C 1
ATOM 1576 O O . SER B 1 32 ? 14.406 -16.938 -1.746 1 98.5 32 SER B O 1
ATOM 1578 N N . SER B 1 33 ? 14.836 -14.797 -2.074 1 98.69 33 SER B N 1
ATOM 1579 C CA . SER B 1 33 ? 14.984 -14.391 -0.68 1 98.69 33 SER B CA 1
ATOM 1580 C C . SER B 1 33 ? 13.992 -13.297 -0.313 1 98.69 33 SER B C 1
ATOM 1582 O O . SER B 1 33 ? 13.836 -12.32 -1.051 1 98.69 33 SER B O 1
ATOM 1584 N N . ALA B 1 34 ? 13.312 -13.523 0.825 1 98.5 34 ALA B N 1
ATOM 1585 C CA . ALA B 1 34 ? 12.25 -12.57 1.125 1 98.5 34 ALA B CA 1
ATOM 1586 C C . ALA B 1 34 ? 12.125 -12.344 2.629 1 98.5 34 ALA B C 1
ATOM 1588 O O . ALA B 1 34 ? 12.641 -13.125 3.426 1 98.5 34 ALA B O 1
ATOM 1589 N N . ALA B 1 35 ? 11.531 -11.227 3.023 1 98.31 35 ALA B N 1
ATOM 1590 C CA . ALA B 1 35 ? 11.164 -10.891 4.398 1 98.31 35 ALA B CA 1
ATOM 1591 C C . ALA B 1 35 ? 9.828 -10.148 4.449 1 98.31 35 ALA B C 1
ATOM 1593 O O . ALA B 1 35 ? 9.57 -9.273 3.621 1 98.31 35 ALA B O 1
ATOM 1594 N N . ARG B 1 36 ? 8.984 -10.594 5.379 1 96.44 36 ARG B N 1
ATOM 1595 C CA . ARG B 1 36 ? 7.785 -9.82 5.672 1 96.44 36 ARG B CA 1
ATOM 1596 C C . ARG B 1 36 ? 8.117 -8.602 6.52 1 96.44 36 ARG B C 1
ATOM 1598 O O . ARG B 1 36 ? 8.789 -8.711 7.547 1 96.44 36 ARG B O 1
ATOM 1605 N N . LEU B 1 37 ? 7.66 -7.418 6.109 1 97.75 37 LEU B N 1
ATOM 1606 C CA . LEU B 1 37 ? 8.008 -6.18 6.797 1 97.75 37 LEU B CA 1
ATOM 1607 C C . LEU B 1 37 ? 6.867 -5.723 7.703 1 97.75 37 LEU B C 1
ATOM 1609 O O . LEU B 1 37 ? 7.109 -5.16 8.773 1 97.75 37 LEU B O 1
ATOM 1613 N N . GLY B 1 38 ? 5.672 -5.957 7.309 1 95.38 38 GLY B N 1
ATOM 1614 C CA . GLY B 1 38 ? 4.52 -5.422 8.016 1 95.38 38 GLY B CA 1
ATOM 1615 C C . GLY B 1 38 ? 4.176 -6.199 9.273 1 95.38 38 GLY B C 1
ATOM 1616 O O . GLY B 1 38 ? 3.488 -5.691 10.156 1 95.38 38 GLY B O 1
ATOM 1617 N N . THR B 1 39 ? 4.609 -7.484 9.328 1 91.62 39 THR B N 1
ATOM 1618 C CA . THR B 1 39 ? 4.262 -8.32 10.469 1 91.62 39 THR B CA 1
ATOM 1619 C C . THR B 1 39 ? 4.828 -7.742 11.766 1 91.62 39 THR B C 1
ATOM 1621 O O . THR B 1 39 ? 6.004 -7.375 11.828 1 91.62 39 THR B O 1
ATOM 1624 N N . GLY B 1 40 ? 3.957 -7.637 12.781 1 92.38 40 GLY B N 1
ATOM 1625 C CA . GLY B 1 40 ? 4.383 -7.137 14.078 1 92.38 40 GLY B CA 1
ATOM 1626 C C . GLY B 1 40 ? 4.32 -5.625 14.188 1 92.38 40 GLY B C 1
ATOM 1627 O O . GLY B 1 40 ? 4.574 -5.066 15.258 1 92.38 40 GLY B O 1
ATOM 1628 N N . THR B 1 41 ? 4.062 -4.945 13.117 1 96 41 THR B N 1
ATOM 1629 C CA . THR B 1 41 ? 3.898 -3.496 13.164 1 96 41 THR B CA 1
ATOM 1630 C C . THR B 1 41 ? 2.465 -3.125 13.531 1 96 41 THR B C 1
ATOM 1632 O O . THR B 1 41 ? 1.626 -4.004 13.742 1 96 41 THR B O 1
ATOM 1635 N N . ALA B 1 42 ? 2.178 -1.81 13.508 1 96.38 42 ALA B N 1
ATOM 1636 C CA . ALA B 1 42 ? 0.845 -1.302 13.828 1 96.38 42 ALA B CA 1
ATOM 1637 C C . ALA B 1 42 ? -0.06 -1.335 12.602 1 96.38 42 ALA B C 1
ATOM 1639 O O . ALA B 1 42 ? -1.239 -0.983 12.68 1 96.38 42 ALA B O 1
ATOM 1640 N N . ALA B 1 43 ? 0.495 -1.744 11.477 1 96.06 43 ALA B N 1
ATOM 1641 C CA . ALA B 1 43 ? -0.275 -1.771 10.234 1 96.06 43 ALA B CA 1
ATOM 1642 C C . ALA B 1 43 ? -1.514 -2.65 10.375 1 96.06 43 ALA B C 1
ATOM 1644 O O . ALA B 1 43 ? -1.453 -3.725 10.977 1 96.06 43 ALA B O 1
ATOM 1645 N N . GLN B 1 44 ? -2.611 -2.199 9.758 1 96.06 44 GLN B N 1
ATOM 1646 C CA . GLN B 1 44 ? -3.865 -2.939 9.844 1 96.06 44 GLN B CA 1
ATOM 1647 C C . GLN B 1 44 ? -4.391 -3.293 8.461 1 96.06 44 GLN B C 1
ATOM 1649 O O . GLN B 1 44 ? -4.945 -4.375 8.258 1 96.06 44 GLN B O 1
ATOM 1654 N N . LYS B 1 45 ? -4.199 -2.418 7.488 1 97.56 45 LYS B N 1
ATOM 1655 C CA . LYS B 1 45 ? -4.863 -2.568 6.195 1 97.56 45 LYS B CA 1
ATOM 1656 C C . LYS B 1 45 ? -3.844 -2.809 5.086 1 97.56 45 LYS B C 1
ATOM 1658 O O . LYS B 1 45 ? -4.199 -3.291 4.004 1 97.56 45 LYS B O 1
ATOM 1663 N N . LEU B 1 46 ? -2.6 -2.412 5.34 1 98.25 46 LEU B N 1
ATOM 1664 C CA . LEU B 1 46 ? -1.546 -2.545 4.34 1 98.25 46 LEU B CA 1
ATOM 1665 C C . LEU B 1 46 ? -0.464 -3.51 4.816 1 98.25 46 LEU B C 1
ATOM 1667 O O . LEU B 1 46 ? -0.02 -3.434 5.965 1 98.25 46 LEU B O 1
ATOM 1671 N N . GLY B 1 47 ? -0.081 -4.395 3.98 1 97 47 GLY B N 1
ATOM 1672 C CA . GLY B 1 47 ? 1.087 -5.238 4.188 1 97 47 GLY B CA 1
ATOM 1673 C C . GLY B 1 47 ? 2.188 -4.992 3.172 1 97 47 GLY B C 1
ATOM 1674 O O . GLY B 1 47 ? 1.938 -4.441 2.098 1 97 47 GLY B O 1
ATOM 1675 N N . ALA B 1 48 ? 3.412 -5.406 3.533 1 98.38 48 ALA B N 1
ATOM 1676 C CA . ALA B 1 48 ? 4.551 -5.262 2.631 1 98.38 48 ALA B CA 1
ATOM 1677 C C . ALA B 1 48 ? 5.598 -6.344 2.889 1 98.38 48 ALA B C 1
ATOM 1679 O O . ALA B 1 48 ? 5.785 -6.773 4.031 1 98.38 48 ALA B O 1
ATOM 1680 N N . SER B 1 49 ? 6.25 -6.715 1.879 1 98.38 49 SER B N 1
ATOM 1681 C CA . SER B 1 49 ? 7.414 -7.59 1.939 1 98.38 49 SER B CA 1
ATOM 1682 C C . SER B 1 49 ? 8.469 -7.172 0.92 1 98.38 49 SER B C 1
ATOM 1684 O O . SER B 1 49 ? 8.164 -6.465 -0.042 1 98.38 49 SER B O 1
ATOM 1686 N N . ILE B 1 50 ? 9.688 -7.559 1.216 1 98.81 50 ILE B N 1
ATOM 1687 C CA . ILE B 1 50 ? 10.773 -7.41 0.257 1 98.81 50 ILE B CA 1
ATOM 1688 C C . ILE B 1 50 ? 11.141 -8.773 -0.33 1 98.81 50 ILE B C 1
ATOM 1690 O O . ILE B 1 50 ? 11.227 -9.766 0.396 1 98.81 50 ILE B O 1
ATOM 1694 N N . ASP B 1 51 ? 11.273 -8.773 -1.641 1 98.69 51 ASP B N 1
ATOM 1695 C CA . ASP B 1 51 ? 11.656 -9.977 -2.361 1 98.69 51 ASP B CA 1
ATOM 1696 C C . ASP B 1 51 ? 12.891 -9.734 -3.232 1 98.69 51 ASP B C 1
ATOM 1698 O O . ASP B 1 51 ? 12.969 -8.719 -3.934 1 98.69 51 ASP B O 1
ATOM 1702 N N . VAL B 1 52 ? 13.797 -10.625 -3.18 1 98.88 52 VAL B N 1
ATOM 1703 C CA . VAL B 1 52 ? 14.93 -10.688 -4.102 1 98.88 52 VAL B CA 1
ATOM 1704 C C . VAL B 1 52 ? 14.875 -11.992 -4.891 1 98.88 52 VAL B C 1
ATOM 1706 O O . VAL B 1 52 ? 15.023 -13.078 -4.324 1 98.88 52 VAL B O 1
ATOM 1709 N N . VAL B 1 53 ? 14.695 -11.891 -6.16 1 98.88 53 VAL B N 1
ATOM 1710 C CA . VAL B 1 53 ? 14.492 -13.055 -7.008 1 98.88 53 VAL B CA 1
ATOM 1711 C C . VAL B 1 53 ? 15.758 -13.336 -7.82 1 98.88 53 VAL B C 1
ATOM 1713 O O . VAL B 1 53 ? 16.297 -12.43 -8.453 1 98.88 53 VAL B O 1
ATOM 1716 N N . ALA B 1 54 ? 16.188 -14.539 -7.863 1 98.81 54 ALA B N 1
ATOM 1717 C CA . ALA B 1 54 ? 17.406 -14.938 -8.586 1 98.81 54 ALA B CA 1
ATOM 1718 C C . ALA B 1 54 ? 17.188 -14.875 -10.094 1 98.81 54 ALA B C 1
ATOM 1720 O O . ALA B 1 54 ? 16.047 -14.93 -10.57 1 98.81 54 ALA B O 1
ATOM 1721 N N . PRO B 1 55 ? 18.312 -14.773 -10.859 1 98.69 55 PRO B N 1
ATOM 1722 C CA . PRO B 1 55 ? 18.203 -14.758 -12.32 1 98.69 55 PRO B CA 1
ATOM 1723 C C . PRO B 1 55 ? 17.469 -15.969 -12.875 1 98.69 55 PRO B C 1
ATOM 1725 O O . PRO B 1 55 ? 17.75 -17.109 -12.477 1 98.69 55 PRO B O 1
ATOM 1728 N N . GLY B 1 56 ? 16.5 -15.672 -13.727 1 98.5 56 GLY B N 1
ATOM 1729 C CA . GLY B 1 56 ? 15.758 -16.734 -14.406 1 98.5 56 GLY B CA 1
ATOM 1730 C C . GLY B 1 56 ? 14.68 -17.344 -13.547 1 98.5 56 GLY B C 1
ATOM 1731 O O . GLY B 1 56 ? 14.055 -18.344 -13.938 1 98.5 56 GLY B O 1
ATOM 1732 N N . LYS B 1 57 ? 14.438 -16.781 -12.383 1 98.81 57 LYS B N 1
ATOM 1733 C CA . LYS B 1 57 ? 13.562 -17.453 -11.422 1 98.81 57 LYS B CA 1
ATOM 1734 C C . LYS B 1 57 ? 12.336 -16.594 -11.125 1 98.81 57 LYS B C 1
ATOM 1736 O O . LYS B 1 57 ? 12.164 -15.523 -11.695 1 98.81 57 LYS B O 1
ATOM 1741 N N . ARG B 1 58 ? 11.422 -17.188 -10.398 1 98.25 58 ARG B N 1
ATOM 1742 C CA . ARG B 1 58 ? 10.25 -16.516 -9.859 1 98.25 58 ARG B CA 1
ATOM 1743 C C . ARG B 1 58 ? 10.148 -16.719 -8.344 1 98.25 58 ARG B C 1
ATOM 1745 O O . ARG B 1 58 ? 10.812 -17.594 -7.785 1 98.25 58 ARG B O 1
ATOM 1752 N N . SER B 1 59 ? 9.352 -15.883 -7.742 1 97 59 SER B N 1
ATOM 1753 C CA . SER B 1 59 ? 9.156 -16.031 -6.305 1 97 59 SER B CA 1
ATOM 1754 C C . SER B 1 59 ? 7.836 -16.734 -6 1 97 59 SER B C 1
ATOM 1756 O O . SER B 1 59 ? 7.656 -17.281 -4.914 1 97 59 SER B O 1
ATOM 1758 N N . CYS B 1 60 ? 6.848 -16.719 -6.891 1 97.12 60 CYS B N 1
ATOM 1759 C CA . CYS B 1 60 ? 5.535 -17.312 -6.652 1 97.12 60 CYS B CA 1
ATOM 1760 C C . CYS B 1 60 ? 4.895 -17.766 -7.957 1 97.12 60 CYS B C 1
ATOM 1762 O O . CYS B 1 60 ? 5.309 -17.344 -9.039 1 97.12 60 CYS B O 1
ATOM 1764 N N . PRO B 1 61 ? 3.895 -18.609 -7.891 1 98 61 PRO B N 1
ATOM 1765 C CA . PRO B 1 61 ? 3.191 -19.031 -9.102 1 98 61 PRO B CA 1
ATOM 1766 C C . PRO B 1 61 ? 2.32 -17.938 -9.703 1 98 61 PRO B C 1
ATOM 1768 O O . PRO B 1 61 ? 1.983 -16.969 -9.016 1 98 61 PRO B O 1
ATOM 1771 N N . TYR B 1 62 ? 2.057 -18.078 -10.969 1 98.56 62 TYR B N 1
ATOM 1772 C CA . TYR B 1 62 ? 1.076 -17.234 -11.648 1 98.56 62 TYR B CA 1
ATOM 1773 C C . TYR B 1 62 ? -0.281 -17.3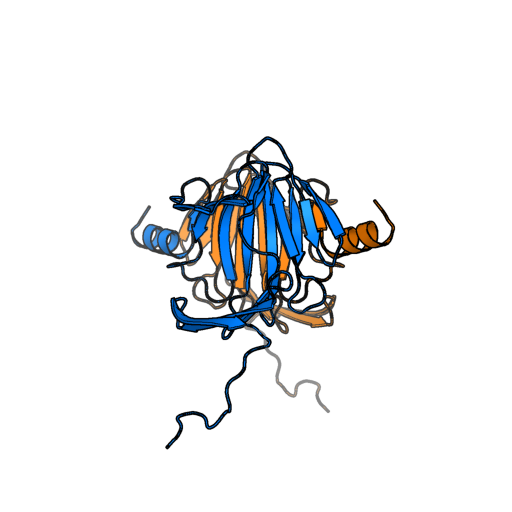12 -10.961 1 98.56 62 TYR B C 1
ATOM 1775 O O . TYR B 1 62 ? -0.807 -18.406 -10.727 1 98.56 62 TYR B O 1
ATOM 1783 N N . HIS B 1 63 ? -0.889 -16.047 -10.609 1 98.81 63 HIS B N 1
ATOM 1784 C CA . HIS B 1 63 ? -2.078 -16.109 -9.766 1 98.81 63 HIS B CA 1
ATOM 1785 C C . HIS B 1 63 ? -2.875 -14.812 -9.852 1 98.81 63 HIS B C 1
ATOM 1787 O O . HIS B 1 63 ? -2.439 -13.852 -10.492 1 98.81 63 HIS B O 1
ATOM 1793 N N . PHE B 1 64 ? -4.047 -14.836 -9.312 1 98.69 64 PHE B N 1
ATOM 1794 C CA . PHE B 1 64 ? -4.812 -13.633 -9.008 1 98.69 64 PHE B CA 1
ATOM 1795 C C . PHE B 1 64 ? -5.543 -13.781 -7.68 1 98.69 64 PHE B C 1
ATOM 1797 O O . PHE B 1 64 ? -5.801 -14.891 -7.227 1 98.69 64 PHE B O 1
ATOM 1804 N N . HIS B 1 65 ? -5.738 -12.664 -7.074 1 98.69 65 HIS B N 1
ATOM 1805 C CA . HIS B 1 65 ? -6.457 -12.562 -5.809 1 98.69 65 HIS B CA 1
ATOM 1806 C C . HIS B 1 65 ? -7.914 -12.172 -6.031 1 98.69 65 HIS B C 1
ATOM 1808 O O . HIS B 1 65 ? -8.211 -11.359 -6.91 1 98.69 65 HIS B O 1
ATOM 1814 N N . HIS B 1 66 ? -8.812 -12.672 -5.195 1 98.5 66 HIS B N 1
ATOM 1815 C CA . HIS B 1 66 ? -10.219 -12.32 -5.383 1 98.5 66 HIS B CA 1
ATOM 1816 C C . HIS B 1 66 ? -10.555 -11.023 -4.66 1 98.5 66 HIS B C 1
ATOM 1818 O O . HIS B 1 66 ? -11.445 -10.281 -5.094 1 98.5 66 HIS B O 1
ATOM 1824 N N . VAL B 1 67 ? -9.852 -10.734 -3.555 1 98.31 67 VAL B N 1
ATOM 1825 C CA . VAL B 1 67 ? -10.273 -9.57 -2.787 1 98.31 67 VAL B CA 1
ATOM 1826 C C . VAL B 1 67 ? -9.094 -8.617 -2.602 1 98.31 67 VAL B C 1
ATOM 1828 O O . VAL B 1 67 ? -9.234 -7.402 -2.762 1 98.31 67 VAL B O 1
ATOM 1831 N N . GLN B 1 68 ? -7.895 -9.086 -2.32 1 98.44 68 GLN B N 1
ATOM 1832 C CA . GLN B 1 68 ? -6.742 -8.234 -2.053 1 98.44 68 GLN B CA 1
ATOM 1833 C C . GLN B 1 68 ? -6.211 -7.602 -3.336 1 98.44 68 GLN B C 1
ATOM 1835 O O . GLN B 1 68 ? -6.141 -8.266 -4.375 1 98.44 68 GLN B O 1
ATOM 1840 N N . GLU B 1 69 ? -5.98 -6.332 -3.32 1 98.75 69 GLU B N 1
ATOM 1841 C C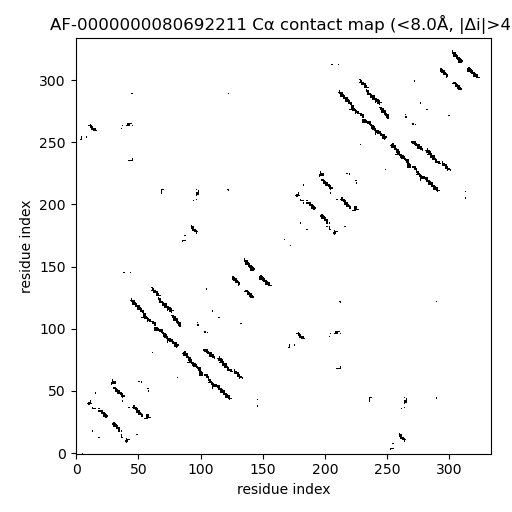A . GLU B 1 69 ? -5.246 -5.645 -4.379 1 98.75 69 GLU B CA 1
ATOM 1842 C C . GLU B 1 69 ? -3.762 -5.547 -4.047 1 98.75 69 GLU B C 1
ATOM 1844 O O . GLU B 1 69 ? -3.389 -5.355 -2.887 1 98.75 69 GLU B O 1
ATOM 1849 N N . GLU B 1 70 ? -2.922 -5.656 -5.113 1 98.75 70 GLU B N 1
ATOM 1850 C CA . GLU B 1 70 ? -1.477 -5.656 -4.91 1 98.75 70 GLU B CA 1
ATOM 1851 C C . GLU B 1 70 ? -0.806 -4.535 -5.695 1 98.75 70 GLU B C 1
ATOM 1853 O O . GLU B 1 70 ? -1.348 -4.059 -6.695 1 98.75 70 GLU B O 1
ATOM 1858 N N . MET B 1 71 ? 0.271 -4.109 -5.184 1 98.88 71 MET B N 1
ATOM 1859 C CA . MET B 1 71 ? 1.181 -3.143 -5.793 1 98.88 71 MET B CA 1
ATOM 1860 C C . MET B 1 71 ? 2.631 -3.586 -5.637 1 98.88 71 MET B C 1
ATOM 1862 O O . MET B 1 71 ? 3.027 -4.059 -4.57 1 98.88 71 MET B O 1
ATOM 1866 N N . PHE B 1 72 ? 3.418 -3.516 -6.719 1 98.88 72 PHE B N 1
ATOM 1867 C CA . PHE B 1 72 ? 4.836 -3.85 -6.645 1 98.88 72 PHE B CA 1
ATOM 1868 C C . PHE B 1 72 ? 5.695 -2.639 -6.984 1 98.88 72 PHE B C 1
ATOM 1870 O O . PHE B 1 72 ? 5.406 -1.913 -7.938 1 98.88 72 PHE B O 1
ATOM 1877 N N . VAL B 1 73 ? 6.66 -2.387 -6.219 1 98.88 73 VAL B N 1
ATOM 1878 C CA . VAL B 1 73 ? 7.648 -1.347 -6.484 1 98.88 73 VAL B CA 1
ATOM 1879 C C . VAL B 1 73 ? 8.992 -1.987 -6.828 1 98.88 73 VAL B C 1
ATOM 1881 O O . VAL B 1 73 ? 9.625 -2.619 -5.973 1 98.88 73 VAL B O 1
ATOM 1884 N N . ILE B 1 74 ? 9.461 -1.793 -8.039 1 98.88 74 ILE B N 1
ATOM 1885 C CA . ILE B 1 74 ? 10.758 -2.332 -8.43 1 98.88 74 ILE B CA 1
ATOM 1886 C C . ILE B 1 74 ? 11.875 -1.438 -7.891 1 98.88 74 ILE B C 1
ATOM 1888 O O . ILE B 1 74 ? 12.055 -0.31 -8.359 1 98.88 74 ILE B O 1
ATOM 1892 N N . ILE B 1 75 ? 12.57 -1.956 -6.969 1 98.56 75 ILE B N 1
ATOM 1893 C CA . ILE B 1 75 ? 13.602 -1.208 -6.258 1 98.56 75 ILE B CA 1
ATOM 1894 C C . ILE B 1 75 ? 14.914 -1.271 -7.035 1 98.56 75 ILE B C 1
ATOM 1896 O O . ILE B 1 75 ? 15.648 -0.283 -7.105 1 98.56 75 ILE B O 1
ATOM 1900 N N . GLU B 1 76 ? 15.25 -2.473 -7.535 1 98.56 76 GLU B N 1
ATOM 1901 C CA . GLU B 1 76 ? 16.516 -2.711 -8.234 1 98.56 76 GLU B CA 1
ATOM 1902 C C . GLU B 1 76 ? 16.375 -3.838 -9.25 1 98.56 76 GLU B C 1
ATOM 1904 O O . GLU B 1 76 ? 15.805 -4.891 -8.945 1 98.56 76 GLU B O 1
ATOM 1909 N N . GLY B 1 77 ? 16.953 -3.57 -10.445 1 98.62 77 GLY B N 1
ATOM 1910 C CA . GLY B 1 77 ? 17 -4.609 -11.461 1 98.62 77 GLY B CA 1
ATOM 1911 C C . GLY B 1 77 ? 15.922 -4.457 -12.523 1 98.62 77 GLY B C 1
ATOM 1912 O O . GLY B 1 77 ? 15.383 -3.363 -12.711 1 98.62 77 GLY B O 1
ATOM 1913 N N . GLU B 1 78 ? 15.812 -5.492 -13.352 1 98.75 78 GLU B N 1
ATOM 1914 C CA . GLU B 1 78 ? 14.828 -5.574 -14.43 1 98.75 78 GLU B CA 1
ATOM 1915 C C . GLU B 1 78 ? 14.289 -6.992 -14.57 1 98.75 78 GLU B C 1
ATOM 1917 O O . GLU B 1 78 ? 14.844 -7.938 -14.008 1 98.75 78 GLU B O 1
ATOM 1922 N N . GLY B 1 79 ? 13.219 -7.109 -15.281 1 98.69 79 GLY B N 1
ATOM 1923 C CA . GLY B 1 79 ? 12.578 -8.383 -15.547 1 98.69 79 GLY B CA 1
ATOM 1924 C C . GLY B 1 79 ? 11.305 -8.258 -16.359 1 98.69 79 GLY B C 1
ATOM 1925 O O . GLY B 1 79 ? 11.242 -7.449 -17.297 1 98.69 79 GLY B O 1
ATOM 1926 N N . SER B 1 80 ? 10.352 -9.203 -16 1 98.81 80 SER B N 1
ATOM 1927 C CA . SER B 1 80 ? 9.094 -9.195 -16.734 1 98.81 80 SER B CA 1
ATOM 1928 C C . SER B 1 80 ? 7.906 -9.422 -15.812 1 98.81 80 SER B C 1
ATOM 1930 O O . SER B 1 80 ? 7.996 -10.211 -14.859 1 98.81 80 SER B O 1
ATOM 1932 N N . LEU B 1 81 ? 6.875 -8.695 -16.141 1 98.88 81 LEU B N 1
ATOM 1933 C CA . LEU B 1 81 ? 5.555 -8.984 -15.586 1 98.88 81 LEU B CA 1
ATOM 1934 C C . LEU B 1 81 ? 4.727 -9.812 -16.562 1 98.88 81 LEU B C 1
ATOM 1936 O O . LEU B 1 81 ? 4.371 -9.336 -17.641 1 98.88 81 LEU B O 1
ATOM 1940 N N . ARG B 1 82 ? 4.52 -11.039 -16.156 1 98.75 82 ARG B N 1
ATOM 1941 C CA . ARG B 1 82 ? 3.504 -11.828 -16.844 1 98.75 82 ARG B CA 1
ATOM 1942 C C . ARG B 1 82 ? 2.105 -11.477 -16.359 1 98.75 82 ARG B C 1
ATOM 1944 O O . ARG B 1 82 ? 1.781 -11.68 -15.188 1 98.75 82 ARG B O 1
ATOM 1951 N N . VAL B 1 83 ? 1.319 -10.938 -17.312 1 98.69 83 VAL B N 1
ATOM 1952 C CA . VAL B 1 83 ? 0.012 -10.469 -16.859 1 98.69 83 VAL B CA 1
ATOM 1953 C C . VAL B 1 83 ? -0.999 -10.594 -18 1 98.69 83 VAL B C 1
ATOM 1955 O O . VAL B 1 83 ? -0.732 -10.156 -19.125 1 98.69 83 VAL B O 1
ATOM 1958 N N . ALA B 1 84 ? -2.111 -11.266 -17.656 1 97.69 84 ALA B N 1
ATOM 1959 C CA . ALA B 1 84 ? -3.242 -11.367 -18.578 1 97.69 84 ALA B CA 1
ATOM 1960 C C . ALA B 1 84 ? -2.791 -11.852 -19.953 1 97.69 84 ALA B C 1
ATOM 1962 O O . ALA B 1 84 ? -3.176 -11.281 -20.969 1 97.69 84 ALA B O 1
ATOM 1963 N N . GLY B 1 85 ? -1.868 -12.703 -19.875 1 94.81 85 GLY B N 1
ATOM 1964 C CA . GLY B 1 85 ? -1.481 -13.383 -21.109 1 94.81 85 GLY B CA 1
ATOM 1965 C C . GLY B 1 85 ? -0.33 -12.711 -21.828 1 94.81 85 GLY B C 1
ATOM 1966 O O . GLY B 1 85 ? 0.098 -13.164 -22.891 1 94.81 85 GLY B O 1
ATOM 1967 N N . GLU B 1 86 ? 0.165 -11.617 -21.281 1 97.94 86 GLU B N 1
ATOM 1968 C CA . GLU B 1 86 ? 1.267 -10.883 -21.891 1 97.94 86 GLU B CA 1
ATOM 1969 C C . GLU B 1 86 ? 2.484 -10.844 -20.969 1 97.94 86 GLU B C 1
ATOM 1971 O O . GLU B 1 86 ? 2.369 -11.094 -19.766 1 97.94 86 GLU B O 1
ATOM 1976 N N . MET B 1 87 ? 3.623 -10.625 -21.609 1 98.06 87 MET B N 1
ATOM 1977 C CA . MET B 1 87 ? 4.867 -10.344 -20.891 1 98.06 87 MET B CA 1
ATOM 1978 C C . MET B 1 87 ? 5.273 -8.891 -21.062 1 98.06 87 MET B C 1
ATOM 1980 O O . MET B 1 87 ? 5.543 -8.438 -22.172 1 98.06 87 MET B O 1
ATOM 1984 N N . LEU B 1 88 ? 5.297 -8.172 -20.016 1 98.62 88 LEU B N 1
ATOM 1985 C CA . LEU B 1 88 ? 5.668 -6.762 -20.031 1 98.62 88 LEU B CA 1
ATOM 1986 C C . LEU B 1 88 ? 7.039 -6.551 -19.391 1 98.62 88 LEU B C 1
ATOM 1988 O O . LEU B 1 88 ? 7.301 -7.043 -18.297 1 98.62 88 LEU B O 1
ATOM 1992 N N . PRO B 1 89 ? 7.887 -5.789 -20.016 1 98.62 89 PRO B N 1
ATOM 1993 C CA . PRO B 1 89 ? 9.156 -5.473 -19.359 1 98.62 89 PRO B CA 1
ATOM 1994 C C . PRO B 1 89 ? 8.977 -4.559 -18.156 1 98.62 89 PRO B C 1
ATOM 1996 O O . PRO B 1 89 ? 8.133 -3.66 -18.172 1 98.62 89 PRO B O 1
ATOM 1999 N N . ILE B 1 90 ? 9.75 -4.824 -17.141 1 98.69 90 ILE B N 1
ATOM 2000 C CA . ILE B 1 90 ? 9.758 -3.965 -15.953 1 98.69 90 ILE B CA 1
ATOM 2001 C C . ILE B 1 90 ? 11.195 -3.596 -15.594 1 98.69 90 ILE B C 1
ATOM 2003 O O . ILE B 1 90 ? 12.133 -4.32 -15.93 1 98.69 90 ILE B O 1
ATOM 2007 N N . LYS B 1 91 ? 11.305 -2.48 -14.891 1 98.81 91 LYS B N 1
ATOM 2008 C CA . LYS B 1 91 ? 12.617 -1.982 -14.5 1 98.81 91 LYS B CA 1
ATOM 2009 C C . LYS B 1 91 ? 12.547 -1.162 -13.219 1 98.81 91 LYS B C 1
ATOM 2011 O O . LYS B 1 91 ? 11.453 -0.842 -12.742 1 98.81 91 LYS B O 1
ATOM 2016 N N . THR B 1 92 ? 13.773 -0.848 -12.703 1 98.81 92 THR B N 1
ATOM 2017 C CA . THR B 1 92 ? 13.883 -0.036 -11.5 1 98.81 92 THR B CA 1
ATOM 2018 C C . THR B 1 92 ? 13.031 1.221 -11.609 1 98.81 92 THR B C 1
ATOM 2020 O O . THR B 1 92 ? 13.07 1.917 -12.625 1 98.81 92 THR B O 1
ATOM 2023 N N . GLY B 1 93 ? 12.234 1.47 -10.57 1 98.69 93 GLY B N 1
ATOM 2024 C CA . GLY B 1 93 ? 11.391 2.65 -10.531 1 98.69 93 GLY B CA 1
ATOM 2025 C C . GLY B 1 93 ? 9.945 2.361 -10.914 1 98.69 93 GLY B C 1
ATOM 2026 O O . GLY B 1 93 ? 9.055 3.166 -10.641 1 98.69 93 GLY B O 1
ATOM 2027 N N . ASP B 1 94 ? 9.711 1.239 -11.602 1 98.88 94 ASP B N 1
ATOM 2028 C CA . ASP B 1 94 ? 8.344 0.891 -11.977 1 98.88 94 ASP B CA 1
ATOM 2029 C C . ASP B 1 94 ? 7.496 0.583 -10.742 1 98.88 94 ASP B C 1
ATOM 2031 O O . ASP B 1 94 ? 7.957 -0.094 -9.82 1 98.88 94 ASP B O 1
ATOM 2035 N N . VAL B 1 95 ? 6.371 1.162 -10.625 1 98.94 95 VAL B N 1
ATOM 2036 C CA . VAL B 1 95 ? 5.289 0.784 -9.719 1 98.94 95 VAL B CA 1
ATOM 2037 C C . VAL B 1 95 ? 4.184 0.08 -10.5 1 98.94 95 VAL B C 1
ATOM 2039 O O . VAL B 1 95 ? 3.658 0.628 -11.477 1 98.94 95 VAL B O 1
ATOM 2042 N N . LEU B 1 96 ? 3.932 -1.153 -10.148 1 98.94 96 LEU B N 1
ATOM 2043 C CA . LEU B 1 96 ? 2.93 -1.976 -10.82 1 98.94 96 LEU B CA 1
ATOM 2044 C C . LEU B 1 96 ? 1.632 -2.012 -10.016 1 98.94 96 LEU B C 1
ATOM 2046 O O . LEU B 1 96 ? 1.641 -2.344 -8.828 1 98.94 96 LEU B O 1
ATOM 2050 N N . PHE B 1 97 ? 0.556 -1.703 -10.578 1 98.75 97 PHE B N 1
ATOM 2051 C CA . PHE B 1 97 ? -0.766 -1.697 -9.969 1 98.75 97 PHE B CA 1
ATOM 2052 C C . PHE B 1 97 ? -1.588 -2.891 -10.438 1 98.75 97 PHE B C 1
ATOM 2054 O O . PHE B 1 97 ? -1.985 -2.955 -11.602 1 98.75 97 PHE B O 1
ATOM 2061 N N . ILE B 1 98 ? -1.904 -3.82 -9.523 1 98.69 98 ILE B N 1
ATOM 2062 C CA . ILE B 1 98 ? -2.596 -5.047 -9.914 1 98.69 98 ILE B CA 1
ATOM 2063 C C . ILE B 1 98 ? -3.908 -5.164 -9.141 1 98.69 98 ILE B C 1
ATOM 2065 O O . ILE B 1 98 ? -3.92 -5.598 -7.984 1 98.69 98 ILE B O 1
ATOM 2069 N N . PRO B 1 99 ? -5.055 -4.891 -9.742 1 98.19 99 PRO B N 1
ATOM 2070 C CA . PRO B 1 99 ? -6.348 -5.031 -9.07 1 98.19 99 PRO B CA 1
ATOM 2071 C C . PRO B 1 99 ? -6.684 -6.48 -8.734 1 98.19 99 PRO B C 1
ATOM 2073 O O . PRO B 1 99 ? -6.129 -7.402 -9.336 1 98.19 99 PRO B O 1
ATOM 2076 N N . ALA B 1 100 ? -7.57 -6.59 -7.781 1 98.06 100 ALA B N 1
ATOM 2077 C CA . ALA B 1 100 ? -8.141 -7.914 -7.535 1 98.06 100 ALA B CA 1
ATOM 2078 C C . ALA B 1 100 ? -9.016 -8.359 -8.703 1 98.06 100 ALA B C 1
ATOM 2080 O O . ALA B 1 100 ? -9.461 -7.531 -9.5 1 98.06 100 ALA B O 1
ATOM 2081 N N . GLY B 1 101 ? -9.219 -9.695 -8.727 1 97.81 101 GLY B N 1
ATOM 2082 C CA . GLY B 1 101 ? -10.094 -10.242 -9.75 1 97.81 101 GLY B CA 1
ATOM 2083 C C . GLY B 1 101 ? -9.344 -11.016 -10.82 1 97.81 101 GLY B C 1
ATOM 2084 O O . GLY B 1 101 ? -8.109 -11.016 -10.852 1 97.81 101 GLY B O 1
ATOM 2085 N N . ALA B 1 102 ? -10.055 -11.562 -11.758 1 97.81 102 ALA B N 1
ATOM 2086 C CA . ALA B 1 102 ? -9.508 -12.523 -12.711 1 97.81 102 ALA B CA 1
ATOM 2087 C C . ALA B 1 102 ? -8.961 -11.82 -13.945 1 97.81 102 ALA B C 1
ATOM 2089 O O . ALA B 1 102 ? -8.359 -12.453 -14.812 1 97.81 102 ALA B O 1
ATOM 2090 N N . ASP B 1 103 ? -9.086 -10.531 -14 1 97.81 103 ASP B N 1
ATOM 2091 C CA . ASP B 1 103 ? -8.742 -9.812 -15.227 1 97.81 103 ASP B CA 1
ATOM 2092 C C . ASP B 1 103 ? -7.227 -9.695 -15.383 1 97.81 103 ASP B C 1
ATOM 2094 O O . ASP B 1 103 ? -6.723 -9.578 -16.5 1 97.81 103 ASP B O 1
ATOM 2098 N N . TYR B 1 104 ? -6.504 -9.727 -14.258 1 98.06 104 TYR B N 1
ATOM 2099 C CA . TYR B 1 104 ? -5.07 -9.477 -14.328 1 98.06 104 TYR B CA 1
ATOM 2100 C C . TYR B 1 104 ? -4.293 -10.531 -13.547 1 98.06 104 TYR B C 1
ATOM 2102 O O . TYR B 1 104 ? -3.488 -10.195 -12.672 1 98.06 104 TYR B O 1
ATOM 2110 N N . PRO B 1 105 ? -4.508 -11.82 -13.875 1 98.69 105 PRO B N 1
ATOM 2111 C CA . PRO B 1 105 ? -3.541 -12.75 -13.289 1 98.69 105 PRO B CA 1
ATOM 2112 C C . PRO B 1 105 ? -2.094 -12.352 -13.57 1 98.69 105 PRO B C 1
ATOM 2114 O O . PRO B 1 105 ? -1.783 -11.859 -14.656 1 98.69 105 PRO B O 1
ATOM 2117 N N . HIS B 1 106 ? -1.234 -12.586 -12.586 1 98.88 106 HIS B N 1
ATOM 2118 C CA . HIS B 1 106 ? 0.077 -11.961 -12.727 1 98.88 106 HIS B CA 1
ATOM 2119 C C . HIS B 1 106 ? 1.168 -12.82 -12.102 1 98.88 106 HIS B C 1
ATOM 2121 O O . HIS B 1 106 ? 0.875 -13.727 -11.312 1 98.88 106 HIS B O 1
ATOM 2127 N N . GLN B 1 107 ? 2.318 -12.523 -12.516 1 98.81 107 GLN B N 1
ATOM 2128 C CA . GLN B 1 107 ? 3.545 -13.141 -12.016 1 98.81 107 GLN B CA 1
ATOM 2129 C C . GLN B 1 107 ? 4.766 -12.305 -12.391 1 98.81 107 GLN B C 1
ATOM 2131 O O . GLN B 1 107 ? 4.902 -11.859 -13.531 1 98.81 107 GLN B O 1
ATOM 2136 N N . LEU B 1 108 ? 5.59 -12.047 -11.438 1 98.81 108 LEU B N 1
ATOM 2137 C CA . LEU B 1 108 ? 6.867 -11.406 -11.727 1 98.81 108 LEU B CA 1
ATOM 2138 C C . LEU B 1 108 ? 7.949 -12.453 -11.992 1 98.81 108 LEU B C 1
ATOM 2140 O O . LEU B 1 108 ? 8.109 -13.398 -11.211 1 98.81 108 LEU B O 1
ATOM 2144 N N . ILE B 1 109 ? 8.68 -12.258 -13.047 1 98.81 109 ILE B N 1
ATOM 2145 C CA . ILE B 1 109 ? 9.742 -13.164 -13.461 1 98.81 109 ILE B CA 1
ATOM 2146 C C . ILE B 1 109 ? 11.039 -12.383 -13.648 1 98.81 109 ILE B C 1
ATOM 2148 O O . ILE B 1 109 ? 11.062 -11.352 -14.32 1 98.81 109 ILE B O 1
ATOM 2152 N N . ASN B 1 110 ? 12.141 -12.891 -13.016 1 98.88 110 ASN B N 1
ATOM 2153 C CA . ASN B 1 110 ? 13.453 -12.32 -13.297 1 98.88 110 ASN B CA 1
ATOM 2154 C C . ASN B 1 110 ? 14.047 -12.883 -14.586 1 98.88 110 ASN B C 1
ATOM 2156 O O . ASN B 1 110 ? 14.766 -13.891 -14.555 1 98.88 110 ASN B O 1
ATOM 2160 N N . THR B 1 111 ? 13.789 -12.195 -15.609 1 98.62 111 THR B N 1
ATOM 2161 C CA . THR B 1 111 ? 14.281 -12.648 -16.906 1 98.62 111 THR B CA 1
ATOM 2162 C C . THR B 1 111 ? 15.664 -12.07 -17.188 1 98.62 111 THR B C 1
ATOM 2164 O O . THR B 1 111 ? 16.156 -12.133 -18.328 1 98.62 111 THR B O 1
ATOM 2167 N N . SER B 1 112 ? 16.25 -11.414 -16.266 1 98.44 112 SER B N 1
ATOM 2168 C CA . SER B 1 112 ? 17.562 -10.828 -16.422 1 98.44 112 SER B CA 1
ATOM 2169 C C . SER B 1 112 ? 18.656 -11.758 -15.883 1 98.44 112 SER B C 1
ATOM 2171 O O . SER B 1 112 ? 18.375 -12.898 -15.516 1 98.44 112 SER B O 1
ATOM 2173 N N . GLN B 1 113 ? 19.891 -11.219 -15.891 1 98.38 113 GLN B N 1
ATOM 2174 C CA . GLN B 1 113 ? 21.047 -12.016 -15.445 1 98.38 113 GLN B CA 1
ATOM 2175 C C . GLN B 1 113 ? 21.531 -11.555 -14.078 1 98.38 113 GLN B C 1
ATOM 2177 O O . GLN B 1 113 ? 22.562 -12.031 -13.586 1 98.38 113 GLN B O 1
ATOM 2182 N N . ALA B 1 114 ? 20.891 -10.586 -13.461 1 98.56 114 ALA B N 1
ATOM 2183 C CA . ALA B 1 114 ? 21.172 -10.078 -12.117 1 98.56 114 ALA B CA 1
ATOM 2184 C C . ALA B 1 114 ? 19.938 -10.203 -11.219 1 98.56 114 ALA B C 1
ATOM 2186 O O . ALA B 1 114 ? 18.828 -10.406 -11.703 1 98.56 114 ALA B O 1
ATOM 2187 N N . PRO B 1 115 ? 20.078 -10.133 -9.945 1 98.75 115 PRO B N 1
ATOM 2188 C CA . PRO B 1 115 ? 18.922 -10.234 -9.055 1 98.75 115 PRO B CA 1
ATOM 2189 C C . PRO B 1 115 ? 17.891 -9.141 -9.312 1 98.75 115 PRO B C 1
ATOM 2191 O O . PRO B 1 115 ? 18.234 -8.016 -9.68 1 98.75 115 PRO B O 1
ATOM 2194 N N . LEU B 1 116 ? 16.672 -9.453 -9.211 1 98.88 116 LEU B N 1
ATOM 2195 C CA . LEU B 1 116 ? 15.539 -8.531 -9.234 1 98.88 116 LEU B CA 1
ATOM 2196 C C . LEU B 1 116 ? 14.992 -8.305 -7.832 1 98.88 116 LEU B C 1
ATOM 2198 O O . LEU B 1 116 ? 14.586 -9.25 -7.156 1 98.88 116 LEU B O 1
ATOM 2202 N N . LYS B 1 117 ? 15.094 -7.09 -7.348 1 98.88 117 LYS B N 1
ATOM 2203 C CA . LYS B 1 117 ? 14.648 -6.711 -6.008 1 98.88 117 LYS B CA 1
ATOM 2204 C C . LYS B 1 117 ? 13.414 -5.816 -6.066 1 98.88 117 LYS B C 1
ATOM 2206 O O . LYS B 1 117 ? 13.422 -4.781 -6.738 1 98.88 117 LYS B O 1
ATOM 2211 N N . TYR B 1 118 ? 12.297 -6.23 -5.383 1 98.88 118 TYR B N 1
ATOM 2212 C CA . TYR B 1 118 ? 11.102 -5.398 -5.395 1 98.88 118 TYR B CA 1
ATOM 2213 C C . TYR B 1 118 ? 10.344 -5.512 -4.078 1 98.88 118 TYR B C 1
ATOM 2215 O O . TYR B 1 118 ? 10.508 -6.488 -3.342 1 98.88 118 TYR B O 1
ATOM 2223 N N . LEU B 1 119 ? 9.578 -4.48 -3.736 1 98.88 119 LEU B N 1
ATOM 2224 C CA . LEU B 1 119 ? 8.609 -4.527 -2.645 1 98.88 119 LEU B CA 1
ATOM 2225 C C . LEU B 1 119 ? 7.254 -5.023 -3.137 1 98.88 119 LEU B C 1
ATOM 2227 O O . LEU B 1 119 ? 6.777 -4.598 -4.188 1 98.88 119 LEU B O 1
ATOM 2231 N N . SER B 1 120 ? 6.684 -5.969 -2.441 1 98.69 120 SER B N 1
ATOM 2232 C CA . SER B 1 120 ? 5.293 -6.375 -2.615 1 98.69 120 SER B CA 1
ATOM 2233 C C . SER B 1 120 ? 4.391 -5.727 -1.566 1 98.69 120 SER B C 1
ATOM 2235 O O . SER B 1 120 ? 4.547 -5.98 -0.37 1 98.69 120 SER B O 1
ATOM 2237 N N . ILE B 1 121 ? 3.469 -4.953 -2.02 1 98.75 121 ILE B N 1
ATOM 2238 C CA . ILE B 1 121 ? 2.52 -4.258 -1.157 1 98.75 121 ILE B CA 1
ATOM 2239 C C . ILE B 1 121 ? 1.101 -4.73 -1.468 1 98.75 121 ILE B C 1
ATOM 2241 O O . ILE B 1 121 ? 0.743 -4.914 -2.633 1 98.75 121 ILE B O 1
ATOM 2245 N N . SER B 1 122 ? 0.282 -4.922 -0.454 1 98.31 122 SER B N 1
ATOM 2246 C CA . SER B 1 122 ? -1.077 -5.398 -0.693 1 98.31 122 SER B CA 1
ATOM 2247 C C . SER B 1 122 ? -2.041 -4.871 0.364 1 98.31 122 SER B C 1
ATOM 2249 O O . SER B 1 122 ? -1.623 -4.492 1.46 1 98.31 122 SER B O 1
ATOM 2251 N N . THR B 1 123 ? -3.34 -4.754 0.036 1 98.25 123 THR B N 1
ATOM 2252 C CA . THR B 1 123 ? -4.363 -4.684 1.073 1 98.25 123 THR B CA 1
ATOM 2253 C C . THR B 1 123 ? -4.438 -5.996 1.85 1 98.25 123 THR B C 1
ATOM 2255 O O . THR B 1 123 ? -3.848 -6.996 1.44 1 98.25 123 THR B O 1
ATOM 2258 N N . ARG B 1 124 ? -5.152 -5.996 3.002 1 96.94 124 ARG B N 1
ATOM 2259 C CA . ARG B 1 124 ? -5.055 -7.137 3.91 1 96.94 124 ARG B CA 1
ATOM 2260 C C . ARG B 1 124 ? -6.43 -7.738 4.184 1 96.94 124 ARG B C 1
ATOM 2262 O O . ARG B 1 124 ? -6.699 -8.203 5.293 1 96.94 124 ARG B O 1
ATOM 2269 N N . GLU B 1 125 ? -7.285 -7.551 3.225 1 96.81 125 GLU B N 1
ATOM 2270 C CA . GLU B 1 125 ? -8.617 -8.109 3.441 1 96.81 125 GLU B CA 1
ATOM 2271 C C . GLU B 1 125 ? -8.539 -9.609 3.74 1 96.81 125 GLU B C 1
ATOM 2273 O O . GLU B 1 125 ? -7.707 -10.32 3.178 1 96.81 125 GLU B O 1
ATOM 2278 N N . THR B 1 126 ? -9.352 -10.047 4.516 1 97.19 126 THR B N 1
ATOM 2279 C CA . THR B 1 126 ? -9.562 -11.438 4.891 1 97.19 126 THR B CA 1
ATOM 2280 C C . THR B 1 126 ? -11.047 -11.703 5.164 1 97.19 126 THR B C 1
ATOM 2282 O O . THR B 1 126 ? -11.758 -10.836 5.672 1 97.19 126 THR B O 1
ATOM 2285 N N . PRO B 1 127 ? -11.492 -12.891 4.75 1 97.69 127 PRO B N 1
ATOM 2286 C CA . PRO B 1 127 ? -10.789 -14 4.105 1 97.69 127 PRO B CA 1
ATOM 2287 C C . PRO B 1 127 ? -10.359 -13.672 2.674 1 97.69 127 PRO B C 1
ATOM 2289 O O . PRO B 1 127 ? -10.812 -12.68 2.104 1 97.69 127 PRO B O 1
ATOM 2292 N N . GLU B 1 128 ? -9.375 -14.5 2.199 1 98.25 128 GLU B N 1
ATOM 2293 C CA . GLU B 1 128 ? -8.898 -14.375 0.827 1 98.25 128 GLU B CA 1
ATOM 2294 C C . GLU B 1 128 ? -8.859 -15.734 0.13 1 98.25 128 GLU B C 1
ATOM 2296 O O . GLU B 1 128 ? -8.602 -16.75 0.766 1 98.25 128 GLU B O 1
ATOM 2301 N N . VAL B 1 129 ? -9.172 -15.672 -1.179 1 98.5 129 VAL B N 1
ATOM 2302 C CA . VAL B 1 129 ? -8.93 -16.797 -2.072 1 98.5 129 VAL B CA 1
ATOM 2303 C C . VAL B 1 129 ? -8.031 -16.359 -3.227 1 98.5 129 VAL B C 1
ATOM 2305 O O . VAL B 1 129 ? -8.32 -15.375 -3.904 1 98.5 129 VAL B O 1
ATOM 2308 N N . CYS B 1 130 ? -7.008 -17.062 -3.393 1 98.5 130 CYS B N 1
ATOM 2309 C CA . CYS B 1 130 ? -6.098 -16.891 -4.52 1 98.5 130 CYS B CA 1
ATOM 2310 C C . CYS B 1 130 ? -6.195 -18.062 -5.484 1 98.5 130 CYS B C 1
ATOM 2312 O O . CYS B 1 130 ? -6.164 -19.219 -5.062 1 98.5 130 CYS B O 1
ATOM 2314 N N . GLU B 1 131 ? -6.305 -17.766 -6.742 1 98.62 131 GLU B N 1
ATOM 2315 C CA . GLU B 1 131 ? -6.332 -18.828 -7.742 1 98.62 131 GLU B CA 1
ATOM 2316 C C . GLU B 1 131 ? -5.051 -18.844 -8.57 1 98.62 131 GLU B C 1
ATOM 2318 O O . GLU B 1 131 ? -4.438 -17.797 -8.789 1 98.62 131 GLU B O 1
ATOM 2323 N N . TYR B 1 132 ? -4.773 -20.031 -9.016 1 98.31 132 TYR B N 1
ATOM 2324 C CA . TYR B 1 132 ? -3.568 -20.312 -9.789 1 98.31 132 TYR B CA 1
ATOM 2325 C C . TYR B 1 132 ? -3.912 -20.953 -11.125 1 98.31 132 TYR B C 1
ATOM 2327 O O . TYR B 1 132 ? -3.926 -22.188 -11.234 1 98.31 132 TYR B O 1
ATOM 2335 N N . PRO B 1 133 ? -4.008 -20.188 -12.133 1 97.75 133 PRO B N 1
ATOM 2336 C CA . PRO B 1 133 ? -4.531 -20.672 -13.406 1 97.75 133 PRO B CA 1
ATOM 2337 C C . PRO B 1 133 ? -3.646 -21.75 -14.031 1 97.75 133 PRO B C 1
ATOM 2339 O O . PRO B 1 133 ? -4.152 -22.672 -14.68 1 97.75 133 PRO B O 1
ATOM 2342 N N . ASP B 1 134 ? -2.332 -21.641 -13.875 1 97.31 134 ASP B N 1
ATOM 2343 C CA . ASP B 1 134 ? -1.444 -22.609 -14.508 1 97.31 134 ASP B CA 1
ATOM 2344 C C . ASP B 1 134 ? -1.664 -24 -13.945 1 97.31 134 ASP B C 1
ATOM 2346 O O . ASP B 1 134 ? -1.538 -25 -14.664 1 97.31 134 ASP B O 1
ATOM 2350 N N . SER B 1 135 ? -1.982 -24.125 -12.648 1 96.31 135 SER B N 1
ATOM 2351 C CA . SER B 1 135 ? -2.043 -25.438 -12.016 1 96.31 135 SER B CA 1
ATOM 2352 C C . SER B 1 135 ? -3.482 -25.844 -11.719 1 96.31 135 SER B C 1
ATOM 2354 O O . SER B 1 135 ? -3.74 -26.969 -11.297 1 96.31 135 SER B O 1
ATOM 2356 N N . GLY B 1 136 ? -4.367 -24.875 -11.875 1 96.88 136 GLY B N 1
ATOM 2357 C CA . GLY B 1 136 ? -5.766 -25.156 -11.602 1 96.88 136 GLY B CA 1
ATOM 2358 C C . GLY B 1 136 ? -6.062 -25.312 -10.125 1 96.88 136 GLY B C 1
ATOM 2359 O O . GLY B 1 136 ? -6.938 -26.094 -9.742 1 96.88 136 GLY B O 1
ATOM 2360 N N . LYS B 1 137 ? -5.273 -24.641 -9.281 1 97.44 137 LYS B N 1
ATOM 2361 C CA . LYS B 1 137 ? -5.449 -24.719 -7.836 1 97.44 137 LYS B CA 1
ATOM 2362 C C . LYS B 1 137 ? -5.934 -23.391 -7.27 1 97.44 137 LYS B C 1
ATOM 2364 O O . LYS B 1 137 ? -5.953 -22.375 -7.973 1 97.44 137 LYS B O 1
ATOM 2369 N N . TYR B 1 138 ? -6.371 -23.469 -6.043 1 97.94 138 TYR B N 1
ATOM 2370 C CA . TYR B 1 138 ? -6.621 -22.266 -5.262 1 97.94 138 TYR B CA 1
ATOM 2371 C C . TYR B 1 138 ? -6.094 -22.422 -3.842 1 97.94 138 TYR B C 1
ATOM 2373 O O . TYR B 1 138 ? -5.852 -23.531 -3.377 1 97.94 138 TYR B O 1
ATOM 2381 N N . GLN B 1 139 ? -5.801 -21.344 -3.289 1 98.38 139 GLN B N 1
ATOM 2382 C CA . GLN B 1 139 ? -5.488 -21.25 -1.867 1 98.38 139 GLN B CA 1
ATOM 2383 C C . GLN B 1 139 ? -6.504 -20.375 -1.138 1 98.38 139 GLN B C 1
ATOM 2385 O O . GLN B 1 139 ? -6.75 -19.234 -1.537 1 98.38 139 GLN B O 1
ATOM 2390 N N . ALA B 1 140 ? -7.211 -20.906 -0.211 1 98.25 140 ALA B N 1
ATOM 2391 C CA . ALA B 1 140 ? -8.086 -20.156 0.685 1 98.25 140 ALA B CA 1
ATOM 2392 C C . ALA B 1 140 ? -7.379 -19.844 1.997 1 98.25 140 ALA B C 1
ATOM 2394 O O . ALA B 1 140 ? -6.715 -20.688 2.58 1 98.25 140 ALA B O 1
ATOM 2395 N N . MET B 1 141 ? -7.508 -18.594 2.453 1 97.94 141 MET B N 1
ATOM 2396 C CA . MET B 1 141 ? -6.754 -18.141 3.623 1 97.94 141 MET B CA 1
ATOM 2397 C C . MET B 1 141 ? -7.621 -17.266 4.527 1 97.94 141 MET B C 1
ATOM 2399 O O . MET B 1 141 ? -8.453 -16.5 4.043 1 97.94 141 MET B O 1
ATOM 2403 N N . VAL B 1 142 ? -7.449 -17.359 5.855 1 97.44 142 VAL B N 1
ATOM 2404 C CA . VAL B 1 142 ? -8.047 -16.484 6.863 1 97.44 142 VAL B CA 1
ATOM 2405 C C . VAL B 1 142 ? -6.969 -16.016 7.836 1 97.44 142 VAL B C 1
ATOM 2407 O O . VAL B 1 142 ? -6.156 -16.812 8.312 1 97.44 142 VAL B O 1
ATOM 2410 N N . SER B 1 143 ? -6.949 -14.812 8.039 1 95 143 SER B N 1
ATOM 2411 C CA . SER B 1 143 ? -6.059 -14.234 9.047 1 95 143 SER B CA 1
ATOM 2412 C C . SER B 1 143 ? -6.844 -13.531 10.141 1 95 143 SER B C 1
ATOM 2414 O O . SER B 1 143 ? -7.918 -12.977 9.891 1 95 143 SER B O 1
ATOM 2416 N N . VAL B 1 144 ? -6.426 -13.562 11.344 1 90.88 144 VAL B N 1
ATOM 2417 C CA . VAL B 1 144 ? -6.953 -12.836 12.5 1 90.88 144 VAL B CA 1
ATOM 2418 C C . VAL B 1 144 ? -5.84 -12.008 13.141 1 90.88 144 VAL B C 1
ATOM 2420 O O . VAL B 1 144 ? -4.812 -12.547 13.555 1 90.88 144 VAL B O 1
ATOM 2423 N N . GLN B 1 145 ? -6.07 -10.711 13.219 1 81.88 145 GLN B N 1
ATOM 2424 C CA . GLN B 1 145 ? -5.094 -9.797 13.797 1 81.88 145 GLN B CA 1
ATOM 2425 C C . GLN B 1 145 ? -3.709 -10.016 13.195 1 81.88 145 GLN B C 1
ATOM 2427 O O . GLN B 1 145 ? -2.727 -10.156 13.93 1 81.88 145 GLN B O 1
ATOM 2432 N N . GLY B 1 146 ? -3.742 -10.336 11.875 1 81.69 146 GLY B N 1
ATOM 2433 C CA . GLY B 1 146 ? -2.49 -10.398 11.141 1 81.69 146 GLY B CA 1
ATOM 2434 C C . GLY B 1 146 ? -1.876 -11.781 11.117 1 81.69 146 GLY B C 1
ATOM 2435 O O . GLY B 1 146 ? -0.845 -12 10.477 1 81.69 146 GLY B O 1
ATOM 2436 N N . THR B 1 147 ? -2.533 -12.68 11.758 1 88.06 147 THR B N 1
ATOM 2437 C CA . THR B 1 147 ? -2.004 -14.039 11.82 1 88.06 147 THR B CA 1
ATOM 2438 C C . THR B 1 147 ? -2.836 -14.984 10.953 1 88.06 147 THR B C 1
ATOM 2440 O O . THR B 1 147 ? -4.062 -15.016 11.07 1 88.06 147 THR B O 1
ATOM 2443 N N . ARG B 1 148 ? -2.135 -15.766 10.195 1 93 148 ARG B N 1
ATOM 2444 C CA . ARG B 1 148 ? -2.822 -16.781 9.406 1 93 148 ARG B CA 1
ATOM 2445 C C . ARG B 1 148 ? -3.336 -17.906 10.289 1 93 148 ARG B C 1
ATOM 2447 O O . ARG B 1 148 ? -2.549 -18.594 10.945 1 93 148 ARG B O 1
ATOM 2454 N N . VAL B 1 149 ? -4.617 -18.141 10.234 1 96.56 149 VAL B N 1
ATOM 2455 C CA . VAL B 1 149 ? -5.188 -19.141 11.125 1 96.56 149 VAL B CA 1
ATOM 2456 C C . VAL B 1 149 ? -5.785 -20.281 10.312 1 96.56 149 VAL B C 1
ATOM 2458 O O . VAL B 1 149 ? -6.113 -21.344 10.859 1 96.56 149 VAL B O 1
ATOM 2461 N N . PHE B 1 150 ? -6.008 -20.062 9.109 1 97.75 150 PHE B N 1
ATOM 2462 C CA . PHE B 1 150 ? -6.539 -21.078 8.211 1 97.75 150 PHE B CA 1
ATOM 2463 C C . PHE B 1 150 ? -5.918 -20.969 6.828 1 97.75 150 PHE B C 1
ATOM 2465 O O . PHE B 1 150 ? -5.793 -19.875 6.285 1 97.75 150 PHE B O 1
ATOM 2472 N N . THR B 1 151 ? -5.465 -22.047 6.305 1 97.62 151 THR B N 1
ATOM 2473 C CA . THR B 1 151 ? -5.008 -22.172 4.922 1 97.62 151 THR B CA 1
ATOM 2474 C C . THR B 1 151 ? -5.387 -23.516 4.34 1 97.62 151 THR B C 1
ATOM 2476 O O . THR B 1 151 ? -5.238 -24.547 5 1 97.62 151 THR B O 1
ATOM 2479 N N . ALA B 1 152 ? -5.871 -23.484 3.098 1 97.12 152 ALA B N 1
ATOM 2480 C CA . ALA B 1 152 ? -6.18 -24.703 2.371 1 97.12 152 ALA B CA 1
ATOM 2481 C C . ALA B 1 152 ? -5.84 -24.578 0.891 1 97.12 152 ALA B C 1
ATOM 2483 O O . ALA B 1 152 ? -6.148 -23.547 0.269 1 97.12 152 ALA B O 1
ATOM 2484 N N . ASN B 1 153 ? -5.195 -25.531 0.407 1 97.25 153 ASN B N 1
ATOM 2485 C CA . ASN B 1 153 ? -4.887 -25.641 -1.015 1 97.25 153 ASN B CA 1
ATOM 2486 C C . ASN B 1 153 ? -5.637 -26.797 -1.665 1 97.25 153 ASN B C 1
ATOM 2488 O O . ASN B 1 153 ? -5.539 -27.938 -1.209 1 97.25 153 ASN B O 1
ATOM 2492 N N . GLN B 1 154 ? -6.387 -26.484 -2.678 1 96.56 154 GLN B N 1
ATOM 2493 C CA . GLN B 1 154 ? -7.125 -27.531 -3.389 1 96.56 154 GLN B CA 1
ATOM 2494 C C . GLN B 1 154 ? -7.219 -27.219 -4.879 1 96.56 154 GLN B C 1
ATOM 2496 O O . GLN B 1 154 ? -6.953 -26.094 -5.301 1 96.56 154 GLN B O 1
ATOM 2501 N N . ARG B 1 155 ? -7.562 -28.281 -5.609 1 95.81 155 ARG B N 1
ATOM 2502 C CA . ARG B 1 155 ? -7.824 -28.078 -7.031 1 95.81 155 ARG B CA 1
ATOM 2503 C C . ARG B 1 155 ? -9.242 -27.562 -7.258 1 95.81 155 ARG B C 1
ATOM 2505 O O . ARG B 1 155 ? -10.18 -28 -6.59 1 95.81 155 ARG B O 1
ATOM 2512 N N . THR B 1 156 ? -9.414 -26.719 -8.148 1 89 156 THR B N 1
ATOM 2513 C CA . THR B 1 156 ? -10.711 -26.109 -8.43 1 89 156 THR B CA 1
ATOM 2514 C C . THR B 1 156 ? -11.688 -27.156 -8.984 1 89 156 THR B C 1
ATOM 2516 O O . THR B 1 156 ? -12.906 -26.969 -8.922 1 89 156 THR B O 1
ATOM 2519 N N . THR B 1 157 ? -11.227 -28.266 -9.477 1 91.19 157 THR B N 1
ATOM 2520 C CA . THR B 1 157 ? -12.055 -29.281 -10.117 1 91.19 157 THR B CA 1
ATOM 2521 C C . THR B 1 157 ? -12.453 -30.359 -9.117 1 91.19 157 THR B C 1
ATOM 2523 O O . THR B 1 157 ? -13.25 -31.25 -9.438 1 91.19 157 THR B O 1
ATOM 2526 N N . GLU B 1 158 ? -11.906 -30.297 -8.016 1 88.69 158 GLU B N 1
ATOM 2527 C CA . GLU B 1 158 ? -12.156 -31.359 -7.035 1 88.69 158 GLU B CA 1
ATOM 2528 C C . GLU B 1 158 ? -12.961 -30.828 -5.852 1 88.69 158 GLU B C 1
ATOM 2530 O O . GLU B 1 158 ? -12.445 -30.062 -5.035 1 88.69 158 GLU B O 1
ATOM 2535 N N . ASN B 1 159 ? -14.195 -31.016 -5.93 1 90.12 159 ASN B N 1
ATOM 2536 C CA . ASN B 1 159 ? -15.047 -30.625 -4.816 1 90.12 159 ASN B CA 1
ATOM 2537 C C . ASN B 1 159 ? -15.703 -31.828 -4.156 1 90.12 159 ASN B C 1
ATOM 2539 O O . ASN B 1 159 ? -16.078 -32.781 -4.832 1 90.12 159 ASN B O 1
ATOM 2543 N N . LEU B 1 160 ? -15.734 -31.703 -2.988 1 91.5 160 LEU B N 1
ATOM 2544 C CA . LEU B 1 160 ? -16.547 -32.688 -2.273 1 91.5 160 LEU B CA 1
ATOM 2545 C C . LEU B 1 160 ? -18 -32.25 -2.211 1 91.5 160 LEU B C 1
ATOM 2547 O O . LEU B 1 160 ? -18.312 -31.062 -2.359 1 91.5 160 LEU B O 1
ATOM 2551 N N . ASP B 1 161 ? -18.812 -33.438 -1.97 1 93.94 161 ASP B N 1
ATOM 2552 C CA . ASP B 1 161 ? -20.203 -33.125 -1.636 1 93.94 161 ASP B CA 1
ATOM 2553 C C . ASP B 1 161 ? -20.281 -32.344 -0.325 1 93.94 161 ASP B C 1
ATOM 2555 O O . ASP B 1 161 ? -19.578 -32.656 0.635 1 93.94 161 ASP B O 1
ATOM 2559 N N . TYR B 1 162 ? -21.25 -31.359 -0.336 1 92.88 162 TYR B N 1
ATOM 2560 C CA . TYR B 1 162 ? -21.422 -30.531 0.85 1 92.88 162 TYR B CA 1
ATOM 2561 C C . TYR B 1 162 ? -21.656 -31.375 2.086 1 92.88 162 TYR B C 1
ATOM 2563 O O . TYR B 1 162 ? -21.203 -31.047 3.182 1 92.88 162 TYR B O 1
ATOM 2571 N N . TRP B 1 163 ? -22.297 -32.438 1.822 1 95.5 163 TRP B N 1
ATOM 2572 C CA . TRP B 1 163 ? -22.734 -33.281 2.953 1 95.5 163 TRP B CA 1
ATOM 2573 C C . TRP B 1 163 ? -21.75 -34.406 3.199 1 95.5 163 TRP B C 1
ATOM 2575 O O . TRP B 1 163 ? -21.953 -35.219 4.102 1 95.5 163 TRP B O 1
ATOM 2585 N N . ASP B 1 164 ? -20.875 -34.531 2.412 1 94.56 164 ASP B N 1
ATOM 2586 C CA . ASP B 1 164 ? -19.891 -35.625 2.578 1 94.56 164 ASP B CA 1
ATOM 2587 C C . ASP B 1 164 ? -19.312 -35.625 3.99 1 94.56 164 ASP B C 1
ATOM 2589 O O . ASP B 1 164 ? -18.734 -34.625 4.434 1 94.56 164 ASP B O 1
ATOM 2593 N N . GLY B 1 165 ? -19.453 -36.844 4.582 1 94.12 165 GLY B N 1
ATOM 2594 C CA . GLY B 1 165 ? -18.891 -37.031 5.906 1 94.12 165 GLY B CA 1
ATOM 2595 C C . GLY B 1 165 ? -19.734 -36.406 7.008 1 94.12 165 GLY B C 1
ATOM 2596 O O . GLY B 1 165 ? -19.359 -36.438 8.18 1 94.12 165 GLY B O 1
ATOM 2597 N N . GLU B 1 166 ? -20.75 -35.531 6.598 1 93.75 166 GLU B N 1
ATOM 2598 C CA . GLU B 1 166 ? -21.641 -34.938 7.605 1 93.75 166 GLU B CA 1
ATOM 2599 C C . GLU B 1 166 ? -22.516 -36 8.25 1 93.75 166 GLU B C 1
ATOM 2601 O O . GLU B 1 166 ? -22.922 -36.969 7.59 1 93.75 166 GLU B O 1
ATOM 2606 N N . PRO B 1 167 ? -22.891 -35.906 9.5 1 93.31 167 PRO B N 1
ATOM 2607 C CA . PRO B 1 167 ? -23.75 -36.906 10.148 1 93.31 167 PRO B CA 1
ATOM 2608 C C . PRO B 1 167 ? -25.125 -37 9.492 1 93.31 167 PRO B C 1
ATOM 2610 O O . PRO B 1 167 ? -25.625 -36.031 8.93 1 93.31 167 PRO B O 1
#

Secondary structure (DSSP, 8-state):
--HHHHHHHHHHEEETTTSPPEEEEETTTEEEEEEESSTTSS-SSEEEEEEEE-TT-BSS-SBEESS--EEEEEEE-EEEEEETTEEEEEETTEEEEE-SSTT--EEEE--SSS-EEEEEEEE--SSEEEEETTTTEEEEEEEETTEEEEEEEEETT----TTTT--/--HHHHHHHHHHEEETTTSPPEEEEETTTEEEEEEESSTTSS-SSEEEEEEEE-TT-BSS-SBEESS--EEEEEEE-EEEEEETTEEEEEETTEEEEE-SSTT--EEEE--SSS-EEEEEEEE--SSEEEEETTTTEEEEEEEETTEEEEEEEEETT----TTTT--

Radius of gyration: 21.45 Å; Cα contacts (8 Å, |Δi|>4): 839; chains: 2; bounding box: 57×66×55 Å

Solvent-accessible surface area (backbone atoms only — not comparable to full-atom values): 17219 Å² total; per-residue (Å²): 130,56,70,67,50,50,52,49,42,62,30,25,52,40,40,70,81,70,53,73,62,49,77,47,76,49,84,89,49,32,26,26,32,32,33,76,55,36,73,84,34,61,41,73,51,57,40,38,28,39,38,36,21,37,54,64,14,18,74,63,73,50,27,28,31,61,65,36,33,40,35,35,38,29,70,38,47,39,29,31,38,38,39,64,90,36,77,38,81,44,39,54,36,28,36,36,40,41,41,44,29,82,77,47,28,32,31,60,34,16,73,36,90,49,58,22,31,31,38,46,33,29,48,57,64,62,66,34,45,34,39,24,74,89,77,44,33,32,37,42,38,33,55,58,97,86,36,80,75,44,76,49,77,46,46,76,85,65,73,76,61,91,59,64,92,53,134,129,56,70,67,50,48,52,49,43,63,31,26,52,38,40,69,81,70,54,73,61,50,76,46,78,49,84,90,47,32,26,27,32,33,31,75,54,35,74,83,34,60,41,74,51,56,40,37,29,38,39,37,22,38,54,64,14,18,74,62,74,50,27,32,31,62,65,38,33,38,37,35,40,30,70,38,46,40,28,31,38,38,39,63,90,34,78,39,81,44,37,54,37,29,35,37,40,41,42,44,30,83,77,47,28,32,30,61,35,16,73,36,91,49,58,22,30,30,37,46,32,29,48,56,65,62,67,35,44,34,39,24,76,87,77,44,32,32,38,42,38,34,55,58,99,86,36,80,76,43,75,48,78,47,46,76,84,66,72,75,62,92,58,63,92,54,134

pLDDT: mean 97.02, std 3.03, range [80.25, 98.94]

InterPro domains:
  IPR011051 RmlC-like cupin domain superfamily [SSF51182] (32-139)
  IPR013096 Cupin 2, conserved barrel [PF07883] (52-121)
  IPR014710 RmlC-like jelly roll fold [G3DSA:2.60.120.10] (11-160)
  IPR051610 Glucose-6-phosphate isomerase/Oxalate decarboxylase [PTHR35848] (33-142)

Sequence (334 aa):
MNERARELASRLIRNFNEAPLEHEVREPLYESSAARLGTGTAAQKLGASIDVVAPGKRSCPYHFHHVQEEMFVIIEGEGSLRVAGEMLPIKTGDVLFIPAGADYPHQLINTSQAPLKYLSISTRETPEVCEYPDSGKYQAMVSVQGTRVFTANQRTTENLDYWDGEPMNERARELASRLIRNFNEAPLEHEVREPLYESSAARLGTGTAAQKLGASIDVVAPGKRSCPYHFHHVQEEMFVIIEGEGSLRVAGEMLPIKTGDVLFIPAGADYPHQLINTSQAPLKYLSISTRETPEVCEYPDSGKYQAMVSVQGTRVFTANQRTTENLDYWDGEP

Foldseek 3Di:
DDPVVVVQCQQADDDQVPAAWDWDDDPDAATKTKDWGNPNHPDDWKTKMKIKGAARHFHDAFKFKAQKWKKKAFQADKFWKDWQNDTDIDGHGDIDTGGGDDNTGITTGRNDNGITMMMMMMTDDPFIKMAHVVVQKIWTWGADPRHTDDIDIDHPPDDDDPCVVPD/DDPVVVVQCQQADDDQVPAAWDWDDDPDAATKTKDWGNPNHPDDWKTKMKIKGAARHFHDAFKFKAQKWKKKAFQADKFWKDWQNDTDIDGHGDIDTGGGDDNTGITTGRNDNGITMMMMMMTDDPFIKMAHVVVQKIWTWGDDPRHTDDIDIDHPPDDDDPCVVPD